Protein AF-A0A5B8BUX3-F1 (afdb_monomer_lite)

Secondary structure (DSSP, 8-state):
----HHHHHHHHHHS-TTTHHHHHHHHHHHS-HHHHHT--HHHHHHHHHHHTSSSPPHHHHHHHHHHHHHSTTPPPSSHHHHHHHHHHHH-SS-HHHHTT--HHHHHHHHHHHHHHS-HHHHTTTTSS--TTTT--HHHHHHHHHHTHHHHHHHHHHHHHHHHHHHS----TTTEETTTTEE---S-HHHHTT-HHHHHHHHHHHHHHHHHTT--TT--HHHHHHHHHHHHTT-HHHHHHHHTTS-HHHHH-HHHHHHHSGGGT-HHHHHHHHHHT-

Foldseek 3Di:
DALEPVVLVVQLVPDDLVCSLVSLLCSQVPDDLVSLQPYDLLSLLSSLVSQLPDDHDPSSLVSLVSSCPRYLLNADPLLLQVLLVLLLVLDDDDNQLSVLQGSVLLVLLQVLQVVVDDPCLCCCVVVQHDHRQSCALVLLQVLCVSVVPSLLVQLSSNLSSCCSPPSDDPCVVQDDSVRSGGDDDSHCNVQRVPVSSVSNSSSNSLVVLLVVQDDPLADSLLSSLSSQLVSNVCVVLLCVLCVPDDPNLNRGPVSSQVSSVVVVRVSSSVSSVSSSD

Structure (mmCIF, N/CA/C/O backbone):
data_AF-A0A5B8BUX3-F1
#
_entry.id   AF-A0A5B8BUX3-F1
#
loop_
_atom_site.group_PDB
_atom_site.id
_atom_site.type_symbol
_atom_site.label_atom_id
_atom_site.label_alt_id
_atom_site.label_comp_id
_atom_site.label_asym_id
_atom_site.label_entity_id
_atom_site.label_seq_id
_atom_site.pdbx_PDB_ins_code
_atom_site.Cartn_x
_atom_site.Cartn_y
_atom_site.Cartn_z
_atom_site.occupancy
_atom_site.B_iso_or_equiv
_atom_site.auth_seq_id
_atom_site.auth_comp_id
_atom_site.auth_asym_id
_atom_site.auth_atom_id
_atom_site.pdbx_PDB_model_num
ATOM 1 N N . MET A 1 1 ? -21.400 13.974 20.140 1.00 66.06 1 MET A N 1
ATOM 2 C CA . MET A 1 1 ? -20.141 14.446 20.762 1.00 66.06 1 MET A CA 1
ATOM 3 C C . MET A 1 1 ? -19.043 13.613 20.135 1.00 66.06 1 MET A C 1
ATOM 5 O O . MET A 1 1 ? -19.224 12.406 20.105 1.00 66.06 1 MET A O 1
ATOM 9 N N . ALA A 1 2 ? -17.975 14.226 19.618 1.00 83.44 2 ALA A N 1
ATOM 10 C CA . ALA A 1 2 ? -16.920 13.481 18.930 1.00 83.44 2 ALA A CA 1
ATOM 11 C C . ALA A 1 2 ? -16.310 12.410 19.847 1.00 83.44 2 ALA A C 1
ATOM 13 O O . ALA A 1 2 ? -15.938 12.706 20.988 1.00 83.44 2 ALA A O 1
ATOM 14 N N . LEU A 1 3 ? -16.203 11.178 19.348 1.00 92.69 3 LEU A N 1
ATOM 15 C CA . LEU A 1 3 ? -15.634 10.050 20.081 1.00 92.69 3 LEU A CA 1
ATOM 16 C C . LEU A 1 3 ? -14.096 10.123 20.057 1.00 92.69 3 LEU A C 1
ATOM 18 O O . LEU A 1 3 ? -13.424 9.412 19.316 1.00 92.69 3 LEU A O 1
ATOM 22 N N . THR A 1 4 ? -13.530 11.042 20.842 1.00 94.50 4 THR A N 1
ATOM 23 C CA . THR A 1 4 ? -12.078 11.285 20.888 1.00 94.50 4 THR A CA 1
ATOM 24 C C . THR A 1 4 ? -11.347 10.304 21.804 1.00 94.50 4 THR A C 1
ATOM 26 O O . THR A 1 4 ? -11.914 9.767 22.759 1.00 94.50 4 THR A O 1
ATOM 29 N N . VAL A 1 5 ? -10.038 10.131 21.586 1.00 93.50 5 VAL A N 1
ATOM 30 C CA . VAL A 1 5 ? -9.174 9.314 22.460 1.00 93.50 5 VAL A CA 1
ATOM 31 C C . VAL A 1 5 ? -9.220 9.792 23.914 1.00 93.50 5 VAL A C 1
ATOM 33 O O . VAL A 1 5 ? -9.252 8.971 24.831 1.00 93.50 5 VAL A O 1
ATOM 36 N N . ALA A 1 6 ? -9.245 11.107 24.143 1.00 94.44 6 ALA A N 1
ATOM 37 C CA . ALA A 1 6 ? -9.311 11.685 25.484 1.00 94.44 6 ALA A CA 1
ATOM 38 C C . ALA A 1 6 ? -10.613 11.313 26.208 1.00 94.44 6 ALA A C 1
ATOM 40 O O . ALA A 1 6 ? -10.574 10.914 27.372 1.00 94.44 6 ALA A O 1
ATOM 41 N N . LEU A 1 7 ? -11.749 11.381 25.505 1.00 95.19 7 LEU A N 1
ATOM 42 C CA . LEU A 1 7 ? -13.040 10.968 26.048 1.00 95.19 7 LEU A CA 1
ATOM 43 C C . LEU A 1 7 ? -13.040 9.475 26.396 1.00 95.19 7 LEU A C 1
ATOM 45 O O . LEU A 1 7 ? -13.404 9.115 27.512 1.00 95.19 7 LEU A O 1
ATOM 49 N N . ILE A 1 8 ? -12.593 8.619 25.471 1.00 95.94 8 ILE A N 1
ATOM 50 C CA . ILE A 1 8 ? -12.530 7.165 25.688 1.00 95.94 8 ILE A CA 1
ATOM 51 C C . ILE A 1 8 ? -11.664 6.846 26.910 1.00 95.94 8 ILE A C 1
ATOM 53 O O . ILE A 1 8 ? -12.077 6.078 27.773 1.00 95.94 8 ILE A O 1
ATOM 57 N N . LYS A 1 9 ? -10.479 7.465 27.018 1.00 94.25 9 LYS A N 1
ATOM 58 C CA . LYS A 1 9 ? -9.586 7.304 28.176 1.00 94.25 9 LYS A CA 1
ATOM 59 C C . LYS A 1 9 ? -10.286 7.672 29.480 1.00 94.25 9 LYS A C 1
ATOM 61 O O . LYS A 1 9 ? -10.247 6.884 30.417 1.00 94.25 9 LYS A O 1
ATOM 66 N N . ALA A 1 10 ? -10.915 8.846 29.533 1.00 95.00 10 ALA A N 1
ATOM 67 C CA . ALA A 1 10 ? -11.580 9.329 30.738 1.00 95.00 10 ALA A CA 1
ATOM 68 C C . ALA A 1 10 ? -12.725 8.401 31.168 1.00 95.00 10 ALA A C 1
ATOM 70 O O . ALA A 1 10 ? -12.818 8.039 32.337 1.00 95.00 10 ALA A O 1
ATOM 71 N N . ARG A 1 11 ? -13.553 7.971 30.212 1.00 95.38 11 ARG A N 1
ATOM 72 C CA . ARG A 1 11 ? -14.712 7.106 30.461 1.00 95.38 11 ARG A CA 1
ATOM 73 C C . ARG A 1 11 ? -14.292 5.710 30.924 1.00 95.38 11 ARG A C 1
ATOM 75 O O . ARG A 1 11 ? -14.731 5.270 31.982 1.00 95.38 11 ARG A O 1
ATOM 82 N N . LEU A 1 12 ? -13.364 5.063 30.217 1.00 93.38 12 LEU A N 1
ATOM 83 C CA . LEU A 1 12 ? -12.872 3.735 30.602 1.00 93.38 12 LEU A CA 1
ATOM 84 C C . LEU A 1 12 ? -12.098 3.746 31.928 1.00 93.38 12 LEU A C 1
ATOM 86 O O . LEU A 1 12 ? -12.148 2.762 32.653 1.00 93.38 12 LEU A O 1
ATOM 90 N N . ALA A 1 13 ? -11.402 4.837 32.264 1.00 92.06 13 ALA A N 1
ATOM 91 C CA . ALA A 1 13 ? -10.715 4.967 33.552 1.00 92.06 13 ALA A CA 1
ATOM 92 C C . ALA A 1 13 ? -11.676 5.190 34.732 1.00 92.06 13 ALA A C 1
ATOM 94 O O . ALA A 1 13 ? -11.310 4.909 35.871 1.00 92.06 13 ALA A O 1
ATOM 95 N N . SER A 1 14 ? -12.877 5.718 34.472 1.00 92.12 14 SER A N 1
ATOM 96 C CA . SER A 1 14 ? -13.911 5.911 35.495 1.00 92.12 14 SER A CA 1
ATOM 97 C C . SER A 1 14 ? -14.759 4.665 35.765 1.00 92.12 14 SER A C 1
ATOM 99 O O . SER A 1 14 ? -15.406 4.599 36.806 1.00 92.12 14 SER A O 1
ATOM 101 N N . ALA A 1 15 ? -14.750 3.691 34.851 1.00 90.62 15 ALA A N 1
ATOM 102 C CA . ALA A 1 15 ? -15.440 2.417 35.015 1.00 90.62 15 ALA A CA 1
ATOM 103 C C . ALA A 1 15 ? -14.617 1.459 35.889 1.00 90.62 15 ALA A C 1
ATOM 105 O O . ALA A 1 15 ? -13.383 1.447 35.831 1.00 90.62 15 ALA A O 1
ATOM 106 N N . SER A 1 16 ? -15.287 0.621 36.683 1.00 88.44 16 SER A N 1
ATOM 107 C CA . SER A 1 16 ? -14.597 -0.485 37.345 1.00 88.44 16 SER A CA 1
ATOM 108 C C . SER A 1 16 ? -14.131 -1.525 36.317 1.00 88.44 16 SER A C 1
ATOM 110 O O . SER A 1 16 ? -14.604 -1.566 35.181 1.00 88.44 16 SER A O 1
ATOM 112 N N . PHE A 1 17 ? -13.211 -2.412 36.712 1.00 79.81 17 PHE A N 1
ATOM 113 C CA . PHE A 1 17 ? -12.739 -3.489 35.830 1.00 79.81 17 PHE A CA 1
ATOM 114 C C . PHE A 1 17 ? -13.889 -4.351 35.276 1.00 79.81 17 PHE A C 1
ATOM 116 O O . PHE A 1 17 ? -13.815 -4.797 34.137 1.00 79.81 17 PHE A O 1
ATOM 123 N N . MET A 1 18 ? -14.946 -4.547 36.071 1.00 82.88 18 MET A N 1
ATOM 124 C CA . MET A 1 18 ? -16.116 -5.358 35.717 1.00 82.88 18 MET A CA 1
ATOM 125 C C . MET A 1 18 ? -17.138 -4.623 34.836 1.00 82.88 18 MET A C 1
ATOM 127 O O . MET A 1 18 ? -18.055 -5.269 34.357 1.00 82.88 18 MET A O 1
ATOM 131 N N . GLU A 1 19 ? -17.008 -3.305 34.658 1.00 89.62 19 GLU A N 1
ATOM 132 C CA . GLU A 1 19 ? -17.946 -2.461 33.890 1.00 89.62 19 GLU A CA 1
ATOM 133 C C . GLU A 1 19 ? -17.280 -1.846 32.647 1.00 89.62 19 GLU A C 1
ATOM 135 O O . GLU A 1 19 ? -17.866 -1.028 31.936 1.00 89.62 19 GLU A O 1
ATOM 140 N N . SER A 1 20 ? -16.008 -2.176 32.404 1.00 90.00 20 SER A N 1
ATOM 141 C CA . SER A 1 20 ? -15.226 -1.575 31.324 1.00 90.00 20 SER A CA 1
ATOM 142 C C . SER A 1 20 ? -15.780 -1.941 29.943 1.00 90.00 20 SER A C 1
ATOM 144 O O . SER A 1 20 ? -15.770 -1.112 29.031 1.00 90.00 20 SER A O 1
ATOM 146 N N . ASP A 1 21 ? -16.287 -3.162 29.796 1.00 91.69 21 ASP A N 1
ATOM 147 C CA . ASP A 1 21 ? -16.969 -3.663 28.605 1.00 91.69 21 ASP A CA 1
ATOM 148 C C . ASP A 1 21 ? -18.321 -2.969 28.386 1.00 91.69 21 ASP A C 1
ATOM 150 O O . ASP A 1 21 ? -18.577 -2.500 27.277 1.00 91.69 21 ASP A O 1
ATOM 154 N N . ASP A 1 22 ? -19.139 -2.811 29.429 1.00 93.38 22 ASP A N 1
ATOM 155 C CA . ASP A 1 22 ? -20.410 -2.078 29.377 1.00 93.38 22 ASP A CA 1
ATOM 156 C C . ASP A 1 22 ? -20.204 -0.617 28.951 1.00 93.38 22 ASP A C 1
ATOM 158 O O . ASP A 1 22 ? -20.915 -0.098 28.081 1.00 93.38 22 ASP A O 1
ATOM 162 N N . GLU A 1 23 ? -19.188 0.044 29.507 1.00 95.44 23 GLU A N 1
ATOM 163 C CA . GLU A 1 23 ? -18.835 1.415 29.151 1.00 95.44 23 GLU A CA 1
ATOM 164 C C . GLU A 1 23 ? -18.332 1.509 27.701 1.00 95.44 23 GLU A C 1
ATOM 166 O O . GLU A 1 23 ? -18.777 2.369 26.934 1.00 95.44 23 GLU A O 1
ATOM 171 N N . ALA A 1 24 ? -17.460 0.591 27.275 1.00 95.12 24 ALA A N 1
ATOM 172 C CA . ALA A 1 24 ? -16.996 0.532 25.892 1.00 95.12 24 ALA A CA 1
ATOM 173 C C . ALA A 1 24 ? -18.144 0.267 24.908 1.00 95.12 24 ALA A C 1
ATOM 175 O O . ALA A 1 24 ? -18.215 0.905 23.855 1.00 95.12 24 ALA A O 1
ATOM 176 N N . ARG A 1 25 ? -19.068 -0.632 25.257 1.00 95.44 25 ARG A N 1
ATOM 177 C CA . ARG A 1 25 ? -20.257 -0.943 24.463 1.00 95.44 25 ARG A CA 1
ATOM 178 C C . ARG A 1 25 ? -21.123 0.298 24.312 1.00 95.44 25 ARG A C 1
ATOM 180 O O . ARG A 1 25 ? -21.431 0.667 23.183 1.00 95.44 25 ARG A O 1
ATOM 187 N N . SER A 1 26 ? -21.424 0.979 25.417 1.00 95.75 26 SER A N 1
ATOM 188 C CA . SER A 1 26 ? -22.198 2.225 25.437 1.00 95.75 26 SER A CA 1
ATOM 189 C C . SER A 1 26 ? -21.587 3.295 24.530 1.00 95.75 26 SER A C 1
ATOM 191 O O . SER A 1 26 ? -22.288 3.874 23.694 1.00 95.75 26 SER A O 1
ATOM 193 N N . LEU A 1 27 ? -20.268 3.509 24.617 1.00 96.81 27 LEU A N 1
ATOM 194 C CA . LEU A 1 27 ? -19.543 4.451 23.759 1.00 96.81 27 LEU A CA 1
ATOM 195 C C . LEU A 1 27 ? -19.664 4.099 22.274 1.00 96.81 27 LEU A C 1
ATOM 197 O O . LEU A 1 27 ? -19.887 4.988 21.457 1.00 96.81 27 LEU A O 1
ATOM 201 N N . VAL A 1 28 ? -19.540 2.820 21.915 1.00 96.12 28 VAL A N 1
ATOM 202 C CA . VAL A 1 28 ? -19.618 2.378 20.516 1.00 96.12 28 VAL A CA 1
ATOM 203 C C . VAL A 1 28 ? -21.045 2.448 19.977 1.00 96.12 28 VAL A C 1
ATOM 205 O O . VAL A 1 28 ? -21.251 2.952 18.877 1.00 96.12 28 VAL A O 1
ATOM 208 N N . THR A 1 29 ? -22.037 1.964 20.726 1.00 94.81 29 THR A N 1
ATOM 209 C CA . THR A 1 29 ? -23.429 1.894 20.255 1.00 94.81 29 THR A CA 1
ATOM 210 C C . THR A 1 29 ? -24.122 3.254 20.224 1.00 94.81 29 THR A C 1
ATOM 212 O O . THR A 1 29 ? -25.080 3.427 19.477 1.00 94.81 29 THR A O 1
ATOM 215 N N . SER A 1 30 ? -23.662 4.218 21.030 1.00 94.50 30 SER A N 1
ATOM 216 C CA . SER A 1 30 ? -24.194 5.590 21.031 1.00 94.50 30 SER A CA 1
ATOM 217 C C . SER A 1 30 ? -23.473 6.532 20.062 1.00 94.50 30 SER A C 1
ATOM 219 O O . SER A 1 30 ? -23.975 7.625 19.787 1.00 94.50 30 SER A O 1
ATOM 221 N N . ALA A 1 31 ? -22.313 6.131 19.533 1.00 95.75 31 ALA A N 1
ATOM 222 C CA . ALA A 1 31 ? -21.563 6.921 18.568 1.00 95.75 31 ALA A CA 1
ATOM 223 C C . ALA A 1 31 ? -22.265 6.948 17.206 1.00 95.75 31 ALA A C 1
ATOM 225 O O . ALA A 1 31 ? -22.784 5.940 16.722 1.00 95.75 31 ALA A O 1
ATOM 226 N N . SER A 1 32 ? -22.241 8.107 16.548 1.00 95.31 32 SER A N 1
ATOM 227 C CA . SER A 1 32 ? -22.686 8.183 15.159 1.00 95.31 32 SER A CA 1
ATOM 228 C C . SER A 1 32 ? -21.686 7.481 14.234 1.00 95.31 32 SER A C 1
ATOM 230 O O . SER A 1 32 ? -20.503 7.343 14.552 1.00 95.31 32 SER A O 1
ATOM 232 N N . THR A 1 33 ? -22.125 7.103 13.031 1.00 93.44 33 THR A N 1
ATOM 233 C CA . THR A 1 33 ? -21.217 6.574 12.001 1.00 93.44 33 THR A CA 1
ATOM 234 C C . THR A 1 33 ? -20.073 7.541 11.684 1.00 93.44 33 THR A C 1
ATOM 236 O O . THR A 1 33 ? -18.959 7.097 11.436 1.00 93.44 33 THR A O 1
ATOM 239 N N . ALA A 1 34 ? -20.319 8.855 11.729 1.00 93.81 34 ALA A N 1
ATOM 240 C CA . ALA A 1 34 ? -19.284 9.864 11.511 1.00 93.81 34 ALA A CA 1
ATOM 241 C C . ALA A 1 34 ? -18.250 9.888 12.650 1.00 93.81 34 ALA A C 1
ATOM 243 O O . ALA A 1 34 ? -17.056 10.012 12.384 1.00 93.81 34 ALA A O 1
ATOM 244 N N . ASP A 1 35 ? -18.690 9.716 13.901 1.00 94.62 35 ASP A N 1
ATOM 245 C CA . ASP A 1 35 ? -17.788 9.639 15.056 1.00 94.62 35 ASP A CA 1
ATOM 246 C C . ASP A 1 35 ? -16.905 8.384 14.984 1.00 94.62 35 ASP A C 1
ATOM 248 O O . ASP A 1 35 ? -15.700 8.464 15.210 1.00 94.62 35 ASP A O 1
ATOM 252 N N . LEU A 1 36 ? -17.483 7.235 14.612 1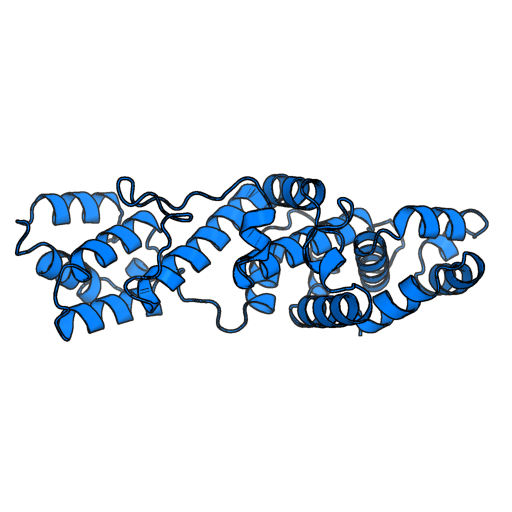.00 94.38 36 LEU A N 1
ATOM 253 C CA . LEU A 1 36 ? -16.733 5.988 14.418 1.00 94.38 36 LEU A CA 1
ATOM 254 C C . LEU A 1 36 ? -15.762 6.078 13.230 1.00 94.38 36 LEU A C 1
ATOM 256 O O . LEU A 1 36 ? -14.631 5.604 13.329 1.00 94.38 36 LEU A O 1
ATOM 260 N N . ALA A 1 37 ? -16.157 6.735 12.136 1.00 93.06 37 ALA A N 1
ATOM 261 C CA . ALA A 1 37 ? -15.302 6.942 10.966 1.00 93.06 37 ALA A CA 1
ATOM 262 C C . ALA A 1 37 ? -14.124 7.892 11.243 1.00 93.06 37 ALA A C 1
ATOM 264 O O . ALA A 1 37 ? -13.094 7.799 10.576 1.00 93.06 37 ALA A O 1
ATOM 265 N N . GLY A 1 38 ? -14.261 8.787 12.225 1.00 92.00 38 GLY A N 1
ATOM 266 C CA . GLY A 1 38 ? -13.199 9.680 12.691 1.00 92.00 38 GLY A CA 1
ATOM 267 C C . GLY A 1 38 ? -12.326 9.101 13.808 1.00 92.00 38 GLY A C 1
ATOM 268 O O . GLY A 1 38 ? -11.461 9.809 14.321 1.00 92.00 38 GLY A O 1
ATOM 269 N N . LEU A 1 39 ? -12.554 7.849 14.218 1.00 93.69 39 LEU A N 1
ATOM 270 C CA . LEU A 1 39 ? -11.878 7.262 15.368 1.00 93.69 39 LEU A CA 1
ATOM 271 C C . LEU A 1 39 ? -10.395 6.986 15.083 1.00 93.69 39 LEU A C 1
ATOM 273 O O . LEU A 1 39 ? -10.039 6.318 14.112 1.00 93.69 39 LEU A O 1
ATOM 277 N N . GLU A 1 40 ? -9.527 7.445 15.981 1.00 92.38 40 GLU A N 1
ATOM 278 C CA . GLU A 1 40 ? -8.089 7.171 15.933 1.00 92.38 40 GLU A CA 1
ATOM 279 C C . GLU A 1 40 ? -7.761 5.724 16.342 1.00 92.38 40 GLU A C 1
ATOM 281 O O . GLU A 1 40 ? -8.492 5.091 17.114 1.00 92.38 40 GLU A O 1
ATOM 286 N N . ALA A 1 41 ? -6.612 5.211 15.885 1.00 89.31 41 ALA A N 1
ATOM 287 C CA . ALA A 1 41 ? -6.188 3.829 16.124 1.00 89.31 41 ALA A CA 1
ATOM 288 C C . ALA A 1 41 ? -6.118 3.488 17.620 1.00 89.31 41 ALA A C 1
ATOM 290 O O . ALA A 1 41 ? -6.599 2.435 18.042 1.00 89.31 41 ALA A O 1
ATOM 291 N N . GLU A 1 42 ? -5.581 4.400 18.439 1.00 90.38 42 GLU A N 1
ATOM 292 C CA . GLU A 1 42 ? -5.534 4.231 19.894 1.00 90.38 42 GLU A CA 1
ATOM 293 C C . GLU A 1 42 ? -6.943 4.073 20.490 1.00 90.38 42 GLU A C 1
ATOM 295 O O . GLU A 1 42 ? -7.173 3.192 21.322 1.00 90.38 42 GLU A O 1
ATOM 300 N N . GLY A 1 43 ? -7.897 4.900 20.052 1.00 92.62 43 GLY A N 1
ATOM 301 C CA . GLY A 1 43 ? -9.282 4.851 20.517 1.00 92.62 43 GLY A CA 1
ATOM 302 C C . GLY A 1 43 ? -9.947 3.519 20.176 1.00 92.62 43 GLY A C 1
ATOM 303 O O . GLY A 1 43 ? -10.498 2.861 21.060 1.00 92.62 43 GLY A O 1
ATOM 304 N N . ALA A 1 44 ? -9.812 3.073 18.924 1.00 92.31 44 ALA A N 1
ATOM 305 C CA . ALA A 1 44 ? -10.341 1.788 18.470 1.00 92.31 44 ALA A CA 1
ATOM 306 C C . ALA A 1 44 ? -9.761 0.604 19.264 1.00 92.31 44 ALA A C 1
ATOM 308 O O . ALA A 1 44 ? -10.497 -0.301 19.658 1.00 92.31 44 ALA A O 1
ATOM 309 N N . LEU A 1 45 ? -8.454 0.619 19.547 1.00 89.31 45 LEU A N 1
ATOM 310 C CA . LEU A 1 45 ? -7.790 -0.441 20.311 1.00 89.31 45 LEU A CA 1
ATOM 311 C C . LEU A 1 45 ? -8.217 -0.469 21.777 1.00 89.31 45 LEU A C 1
ATOM 313 O O . LEU A 1 45 ? -8.368 -1.554 22.334 1.00 89.31 45 LEU A O 1
ATOM 317 N N . ARG A 1 46 ? -8.405 0.697 22.405 1.00 90.50 46 ARG A N 1
ATOM 318 C CA . ARG A 1 46 ? -8.882 0.790 23.793 1.00 90.50 46 ARG A CA 1
ATOM 319 C C . ARG A 1 46 ? -10.286 0.219 23.934 1.00 90.50 46 ARG A C 1
ATOM 321 O O . ARG A 1 46 ? -10.498 -0.636 24.787 1.00 90.50 46 ARG A O 1
ATOM 328 N N . LEU A 1 47 ? -11.201 0.634 23.055 1.00 93.19 47 LEU A N 1
ATOM 329 C CA . LEU A 1 47 ? -12.569 0.111 23.030 1.00 93.19 47 LEU A CA 1
ATOM 330 C C . LEU A 1 47 ? -12.573 -1.397 22.767 1.00 93.19 47 LEU A C 1
ATOM 332 O O . LEU A 1 47 ? -13.218 -2.145 23.491 1.00 93.19 47 LEU A O 1
ATOM 336 N N . TYR A 1 48 ? -11.787 -1.867 21.793 1.00 90.56 48 TYR A N 1
ATOM 337 C CA . TYR A 1 48 ? -11.659 -3.298 21.532 1.00 90.56 48 TYR A CA 1
ATOM 338 C C . TYR A 1 48 ? -11.138 -4.079 22.741 1.00 90.56 48 TYR A C 1
ATOM 340 O O . TYR A 1 48 ? -11.676 -5.134 23.048 1.00 90.56 48 TYR A O 1
ATOM 348 N N . ASN A 1 49 ? -10.086 -3.606 23.414 1.00 86.62 49 ASN A N 1
ATOM 349 C CA . ASN A 1 49 ? -9.499 -4.327 24.544 1.00 86.62 49 ASN A CA 1
ATOM 350 C C . ASN A 1 49 ? -10.463 -4.415 25.734 1.00 86.62 49 ASN A C 1
ATOM 352 O O . ASN A 1 49 ? -10.493 -5.458 26.381 1.00 86.62 49 ASN A O 1
ATOM 356 N N . ALA A 1 50 ? -11.262 -3.372 25.978 1.00 89.94 50 ALA A N 1
ATOM 357 C CA . ALA A 1 50 ? -12.328 -3.401 26.976 1.00 89.94 50 ALA A CA 1
ATOM 358 C C . ALA A 1 50 ? -13.420 -4.428 26.613 1.00 89.94 50 ALA A C 1
ATOM 360 O O . ALA A 1 50 ? -13.772 -5.262 27.437 1.00 89.94 50 ALA A O 1
ATOM 361 N N . LEU A 1 51 ? -13.863 -4.458 25.350 1.00 89.88 51 LEU A N 1
ATOM 362 C CA . LEU A 1 51 ? -14.881 -5.401 24.848 1.00 89.88 51 LEU A CA 1
ATOM 363 C C . LEU A 1 51 ? -14.384 -6.853 24.702 1.00 89.88 51 LEU A C 1
ATOM 365 O O . LEU A 1 51 ? -15.170 -7.791 24.604 1.00 89.88 51 LEU A O 1
ATOM 369 N N . ALA A 1 52 ? -13.072 -7.057 24.586 1.00 83.38 52 ALA A N 1
ATOM 370 C CA . ALA A 1 52 ? -12.469 -8.358 24.307 1.00 83.38 52 ALA A CA 1
ATOM 371 C C . ALA A 1 52 ? -12.033 -9.125 25.569 1.00 83.38 52 ALA A C 1
ATOM 373 O O . ALA A 1 52 ? -11.398 -10.175 25.425 1.00 83.38 52 ALA A O 1
ATOM 374 N N . GLY A 1 53 ? -12.332 -8.620 26.771 1.00 71.56 53 GLY A N 1
ATOM 375 C CA . GLY A 1 53 ? -11.977 -9.254 28.041 1.00 71.56 53 GLY A CA 1
ATOM 376 C C . GLY A 1 53 ? -12.785 -10.527 28.318 1.00 71.56 53 GLY A C 1
ATOM 377 O O . GLY A 1 53 ? -14.003 -10.490 28.404 1.00 71.56 53 GLY A O 1
ATOM 378 N N . GLY A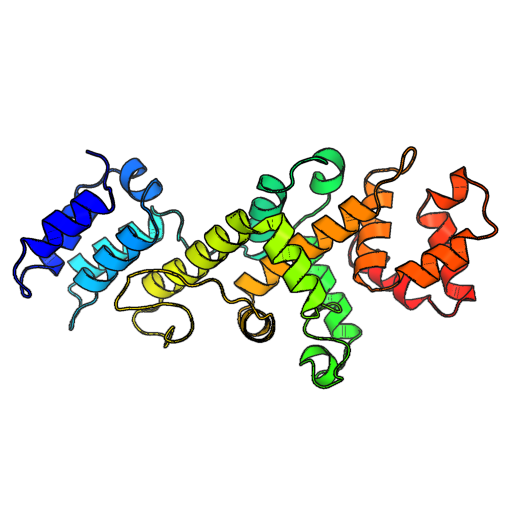 1 54 ? -12.115 -11.671 28.493 1.00 69.00 54 GLY A N 1
ATOM 379 C CA . GLY A 1 54 ? -12.764 -12.912 28.936 1.00 69.00 54 GLY A CA 1
ATOM 380 C C . GLY A 1 54 ? -13.739 -13.527 27.919 1.00 69.00 54 GLY A C 1
ATOM 381 O O . GLY A 1 54 ? -13.353 -13.840 26.790 1.00 69.00 54 GLY A O 1
ATOM 382 N N . TYR A 1 55 ? -14.981 -13.774 28.348 1.00 70.94 55 TYR A N 1
ATOM 383 C CA . TYR A 1 55 ? -16.053 -14.339 27.523 1.00 70.94 55 TYR A CA 1
ATOM 384 C C . TYR A 1 55 ? -16.863 -13.210 26.879 1.00 70.94 55 TYR A C 1
ATOM 386 O O . TYR A 1 55 ? -17.425 -12.385 27.586 1.00 70.94 55 TYR A O 1
ATOM 394 N N . ARG A 1 56 ? -16.946 -13.185 25.544 1.00 81.44 56 ARG A N 1
ATOM 395 C CA . ARG A 1 56 ? -17.645 -12.115 24.814 1.00 81.44 56 ARG A CA 1
ATOM 396 C C . ARG A 1 56 ? -19.143 -12.371 24.779 1.00 81.44 56 ARG A C 1
ATOM 398 O O . ARG A 1 56 ? -19.564 -13.368 24.182 1.00 81.44 56 ARG A O 1
ATOM 405 N N . SER A 1 57 ? -19.923 -11.448 25.334 1.00 88.12 57 SER A N 1
ATOM 406 C CA . SER A 1 57 ? -21.376 -11.441 25.154 1.00 88.12 57 SER A CA 1
ATOM 407 C C . SER A 1 57 ? -21.751 -11.196 23.683 1.00 88.12 57 SER A C 1
ATOM 409 O O . SER A 1 57 ? -20.911 -10.813 22.856 1.00 88.12 57 SER A O 1
ATOM 411 N N . ALA A 1 58 ? -23.013 -11.439 23.324 1.00 90.75 58 ALA A N 1
ATOM 412 C CA . ALA A 1 58 ? -23.502 -11.143 21.976 1.00 90.75 58 ALA A CA 1
ATOM 413 C C . ALA A 1 58 ? -23.449 -9.630 21.696 1.00 90.75 58 ALA A C 1
ATOM 415 O O . ALA A 1 58 ? -23.163 -9.195 20.580 1.00 90.75 58 ALA A O 1
ATOM 416 N N . GLU A 1 59 ? -23.663 -8.836 22.736 1.00 91.94 59 GLU A N 1
ATOM 417 C CA . GLU A 1 59 ? -23.631 -7.387 22.735 1.00 91.94 59 GLU A CA 1
ATOM 418 C C . GLU A 1 59 ? -22.213 -6.850 22.498 1.00 91.94 59 GLU A C 1
ATOM 420 O O . GLU A 1 59 ? -22.025 -5.943 21.682 1.00 91.94 59 GLU A O 1
ATOM 425 N N . ASP A 1 60 ? -21.193 -7.451 23.118 1.00 91.00 60 ASP A N 1
ATOM 426 C CA . ASP A 1 60 ? -19.797 -7.062 22.877 1.00 91.00 60 ASP A CA 1
ATOM 427 C C . ASP A 1 60 ? -19.366 -7.430 21.456 1.00 91.00 60 ASP A C 1
ATOM 429 O O . ASP A 1 60 ? -18.691 -6.654 20.776 1.00 91.00 60 ASP A O 1
ATOM 433 N N . GLN A 1 61 ? -19.800 -8.591 20.954 1.00 90.12 61 GLN A N 1
ATOM 434 C CA . GLN A 1 61 ? -19.561 -8.978 19.561 1.00 90.12 61 GLN A CA 1
ATOM 435 C C . GLN A 1 61 ? -20.229 -8.010 18.580 1.00 90.12 61 GLN A C 1
ATOM 437 O O . GLN A 1 61 ? -19.635 -7.666 17.551 1.00 90.12 61 GLN A O 1
ATOM 442 N N . HIS A 1 62 ? -21.433 -7.534 18.900 1.00 92.62 62 HIS A N 1
ATOM 443 C CA . HIS A 1 62 ? -22.115 -6.518 18.112 1.00 92.62 62 HIS A CA 1
ATOM 444 C C . HIS A 1 62 ? -21.332 -5.197 18.101 1.00 92.62 62 HIS A C 1
ATOM 446 O O . HIS A 1 62 ? -21.046 -4.674 17.023 1.00 92.62 62 HIS A O 1
ATOM 452 N N . ALA A 1 63 ? -20.885 -4.703 19.259 1.00 94.31 63 ALA A N 1
ATOM 453 C CA . ALA A 1 63 ? -20.068 -3.490 19.345 1.00 94.31 63 ALA A CA 1
ATOM 454 C C . ALA A 1 63 ? -18.736 -3.622 18.578 1.00 94.31 63 ALA A C 1
ATOM 456 O O . ALA A 1 63 ? -18.360 -2.732 17.814 1.00 94.31 63 ALA A O 1
ATOM 457 N N . ILE A 1 64 ? -18.046 -4.763 18.683 1.00 91.62 64 ILE A N 1
ATOM 458 C CA . ILE A 1 64 ? -16.833 -5.030 17.890 1.00 91.62 64 ILE A CA 1
ATOM 459 C C . ILE A 1 64 ? -17.146 -5.030 16.386 1.00 91.62 64 ILE A C 1
ATOM 461 O O . ILE A 1 64 ? -16.348 -4.532 15.592 1.00 91.62 64 ILE A O 1
ATOM 465 N N . THR A 1 65 ? -18.308 -5.546 15.981 1.00 91.50 65 THR A N 1
ATOM 466 C CA . THR A 1 65 ? -18.749 -5.526 14.577 1.00 91.50 65 THR A CA 1
ATOM 467 C C . THR A 1 65 ? -18.991 -4.098 14.088 1.00 91.50 65 THR A C 1
ATOM 469 O O . THR A 1 65 ? -18.572 -3.763 12.979 1.00 91.50 65 THR A O 1
ATOM 472 N N . LEU A 1 66 ? -19.594 -3.232 14.909 1.00 93.88 66 LEU A N 1
ATOM 473 C CA . LEU A 1 66 ? -19.755 -1.807 14.596 1.00 93.88 66 LEU A CA 1
ATOM 474 C C . LEU A 1 66 ? -18.396 -1.116 14.427 1.00 93.88 66 LEU A C 1
ATOM 476 O O . LEU A 1 66 ? -18.187 -0.437 13.422 1.00 93.88 66 LEU A O 1
ATOM 480 N N . LEU A 1 67 ? -17.448 -1.351 15.345 1.00 93.06 67 LEU A N 1
ATOM 481 C CA . LEU A 1 67 ? -16.075 -0.847 15.221 1.00 93.06 67 LEU A CA 1
ATOM 482 C C . LEU A 1 67 ? -15.419 -1.328 13.922 1.00 93.06 67 LEU A C 1
ATOM 484 O O . LEU A 1 67 ? -14.849 -0.532 13.184 1.00 93.06 67 LEU A O 1
ATOM 488 N N . LEU A 1 68 ? -15.519 -2.620 13.607 1.00 90.19 68 LEU A N 1
ATOM 489 C CA . LEU A 1 68 ? -14.935 -3.191 12.393 1.00 90.19 68 LEU A CA 1
ATOM 490 C C . LEU A 1 68 ? -15.564 -2.635 11.110 1.00 90.19 68 LEU A C 1
ATOM 492 O O . LEU A 1 68 ? -14.900 -2.630 10.084 1.00 90.19 68 LEU A O 1
ATOM 496 N N . THR A 1 69 ? -16.830 -2.223 11.155 1.00 90.75 69 THR A N 1
ATOM 497 C CA . THR A 1 69 ? -17.589 -1.799 9.970 1.00 90.75 69 THR A CA 1
ATOM 498 C C . THR A 1 69 ? -17.438 -0.307 9.695 1.00 90.75 69 THR A C 1
ATOM 500 O O . THR A 1 69 ? -17.312 0.091 8.538 1.00 90.75 69 THR A O 1
ATOM 503 N N . PHE A 1 70 ? -17.469 0.518 10.745 1.00 93.06 70 PHE A N 1
ATOM 504 C CA . PHE A 1 70 ? -17.605 1.970 10.616 1.00 93.06 70 PHE A CA 1
ATOM 505 C C . PHE A 1 70 ? -16.330 2.760 10.912 1.00 93.06 70 PHE A C 1
ATOM 507 O O . PHE A 1 70 ? -16.327 3.969 10.711 1.00 93.06 70 PHE A O 1
ATOM 514 N N . THR A 1 71 ? -15.249 2.114 11.353 1.00 91.81 71 THR A N 1
ATOM 515 C CA . THR A 1 71 ? -13.942 2.772 11.525 1.00 91.81 71 THR A CA 1
ATOM 516 C C . THR A 1 71 ? -13.113 2.712 10.234 1.00 91.81 71 THR A C 1
ATOM 518 O O . THR A 1 71 ? -13.356 1.857 9.379 1.00 91.81 71 THR A O 1
ATOM 521 N N . PRO A 1 72 ? -12.075 3.556 10.069 1.00 88.44 72 PRO A N 1
ATOM 522 C CA . PRO A 1 72 ? -11.178 3.482 8.908 1.00 88.44 72 PRO A CA 1
ATOM 523 C C . PRO A 1 72 ? -10.304 2.213 8.887 1.00 88.44 72 PRO A C 1
ATOM 525 O O . PRO A 1 72 ? -9.559 1.984 7.931 1.00 88.44 72 PRO A O 1
ATOM 528 N N . PHE A 1 73 ? -10.386 1.382 9.930 1.00 88.81 73 PHE A N 1
ATOM 529 C CA . PHE A 1 73 ? -9.572 0.185 10.121 1.00 88.81 73 PHE A CA 1
ATOM 530 C C . PHE A 1 73 ? -10.213 -1.089 9.564 1.00 88.81 73 PHE A C 1
ATOM 532 O O . PHE A 1 73 ? -9.678 -2.176 9.779 1.00 88.81 73 PHE A O 1
ATOM 539 N N . SER A 1 74 ? -11.335 -0.991 8.848 1.00 81.50 74 SER A N 1
ATOM 540 C CA . SER A 1 74 ? -11.906 -2.120 8.111 1.00 81.50 74 SER A CA 1
ATOM 541 C C . SER A 1 74 ? -10.814 -2.798 7.265 1.00 81.50 74 SER A C 1
ATOM 543 O O . SER A 1 74 ? -10.113 -2.110 6.512 1.00 81.50 74 SER A O 1
ATOM 545 N N . PRO A 1 75 ? -10.622 -4.127 7.382 1.00 74.88 75 PRO A N 1
ATOM 546 C CA . PRO A 1 75 ? -9.646 -4.842 6.578 1.00 74.88 75 PRO A CA 1
ATOM 547 C C . PRO A 1 75 ? -9.890 -4.586 5.091 1.00 74.88 75 PRO A C 1
ATOM 549 O O . PRO A 1 75 ? -11.051 -4.582 4.673 1.00 74.88 75 PRO A O 1
ATOM 552 N N . PRO A 1 76 ? -8.827 -4.413 4.293 1.00 75.94 76 PRO A N 1
ATOM 553 C CA . PRO A 1 76 ? -8.988 -4.166 2.874 1.00 75.94 76 PRO A CA 1
ATOM 554 C C . PRO A 1 76 ? -9.724 -5.327 2.188 1.00 75.94 76 PRO A C 1
ATOM 556 O O . PRO A 1 76 ? -9.408 -6.500 2.406 1.00 75.94 76 PRO A O 1
ATOM 559 N N . VAL A 1 77 ? -10.710 -4.991 1.358 1.00 78.12 77 VAL A N 1
ATOM 560 C CA . VAL A 1 77 ? -11.493 -5.935 0.545 1.00 78.12 77 VAL A CA 1
ATOM 561 C C . VAL A 1 77 ? -10.724 -6.287 -0.727 1.00 78.12 77 VAL A C 1
ATOM 563 O O . VAL A 1 77 ? -10.775 -7.423 -1.194 1.00 78.12 77 VAL A O 1
ATOM 566 N N . SER A 1 78 ? -9.979 -5.326 -1.279 1.00 83.62 78 SER A N 1
ATOM 567 C CA . SER A 1 78 ? -9.074 -5.512 -2.422 1.00 83.62 78 SER A CA 1
ATOM 568 C C . SER A 1 78 ? -7.724 -4.861 -2.104 1.00 83.62 78 SER A C 1
ATOM 570 O O . SER A 1 78 ? -7.478 -3.724 -2.510 1.00 83.62 78 SER A O 1
ATOM 572 N N . PRO A 1 79 ? -6.847 -5.557 -1.348 1.00 83.12 79 PRO A N 1
ATOM 573 C CA . PRO A 1 79 ? -5.643 -4.954 -0.774 1.00 83.12 79 PRO A CA 1
ATOM 574 C C . PRO A 1 79 ? -4.716 -4.258 -1.783 1.00 83.12 79 PRO A C 1
ATOM 576 O O . PRO A 1 79 ? -4.305 -3.136 -1.485 1.00 83.12 79 PRO A O 1
ATOM 579 N N . PRO A 1 80 ? -4.464 -4.797 -2.996 1.00 89.62 80 PRO A N 1
ATOM 580 C CA . PRO A 1 80 ? -3.667 -4.088 -3.996 1.00 89.62 80 PRO A CA 1
ATOM 581 C C . PRO A 1 80 ? -4.288 -2.765 -4.466 1.00 89.62 80 PRO A C 1
ATOM 583 O O . PRO A 1 80 ? -3.575 -1.775 -4.608 1.00 89.62 80 PRO A O 1
ATOM 586 N N . ASP A 1 81 ? -5.603 -2.716 -4.696 1.00 91.50 81 ASP A N 1
ATOM 587 C CA . ASP A 1 81 ? -6.276 -1.499 -5.171 1.00 91.50 81 ASP A CA 1
ATOM 588 C C . ASP A 1 81 ? -6.328 -0.425 -4.084 1.00 91.50 81 ASP A C 1
ATOM 590 O O . ASP A 1 81 ? -6.059 0.749 -4.345 1.00 91.50 81 ASP A O 1
ATOM 594 N N . GLU A 1 82 ? -6.617 -0.824 -2.847 1.00 92.25 82 GLU A N 1
ATOM 595 C CA . GLU A 1 82 ? -6.637 0.090 -1.708 1.00 92.25 82 GLU A CA 1
ATOM 596 C C . GLU A 1 82 ? -5.236 0.613 -1.363 1.00 92.25 82 GLU A C 1
ATOM 598 O O . GLU A 1 82 ? -5.087 1.796 -1.052 1.00 92.25 82 GLU A O 1
ATOM 603 N N . ALA A 1 83 ? -4.203 -0.227 -1.475 1.00 91.81 83 ALA A N 1
ATOM 604 C CA . ALA A 1 83 ? -2.813 0.178 -1.296 1.00 91.81 83 ALA A CA 1
ATOM 605 C C . ALA A 1 83 ? -2.393 1.200 -2.360 1.00 91.81 83 ALA A C 1
ATOM 607 O O . ALA A 1 83 ? -1.829 2.247 -2.037 1.00 91.81 83 ALA A O 1
ATOM 608 N N . VAL A 1 84 ? -2.725 0.941 -3.628 1.00 92.25 84 VAL A N 1
ATOM 609 C CA . VAL A 1 84 ? -2.493 1.886 -4.725 1.00 92.25 84 VAL A CA 1
ATOM 610 C C . VAL A 1 84 ? -3.247 3.193 -4.497 1.00 92.25 84 VAL A C 1
ATOM 612 O O . VAL A 1 84 ? -2.675 4.262 -4.707 1.00 92.25 84 VAL A O 1
ATOM 615 N N . ALA A 1 85 ? -4.501 3.147 -4.042 1.00 91.25 85 ALA A N 1
ATOM 616 C CA . ALA A 1 85 ? -5.267 4.349 -3.727 1.00 91.25 85 ALA A CA 1
ATOM 617 C C . ALA A 1 85 ? -4.606 5.169 -2.605 1.00 91.25 85 ALA A C 1
ATOM 619 O O . ALA A 1 85 ? -4.449 6.383 -2.755 1.00 91.25 85 ALA A O 1
ATOM 620 N N . ALA A 1 86 ? -4.150 4.512 -1.533 1.00 91.50 86 ALA A N 1
ATOM 621 C CA . ALA A 1 86 ? -3.435 5.154 -0.431 1.00 91.50 86 ALA A CA 1
ATOM 622 C C . ALA A 1 86 ? -2.120 5.800 -0.898 1.00 91.50 86 ALA A C 1
ATOM 624 O O . ALA A 1 86 ? -1.842 6.953 -0.569 1.00 91.50 86 ALA A O 1
ATOM 625 N N . VAL A 1 87 ? -1.341 5.096 -1.726 1.00 92.12 87 VAL A N 1
ATOM 626 C CA . VAL A 1 87 ? -0.114 5.633 -2.329 1.00 92.12 87 VAL A CA 1
ATOM 627 C C . VAL A 1 87 ? -0.433 6.841 -3.199 1.00 92.12 87 VAL A C 1
ATOM 629 O O . VAL A 1 87 ? 0.166 7.893 -3.012 1.00 92.12 87 VAL A O 1
ATOM 632 N N . ARG A 1 88 ? -1.408 6.737 -4.109 1.00 89.50 88 ARG A N 1
ATOM 633 C CA . ARG A 1 88 ? -1.792 7.824 -5.022 1.00 89.50 88 ARG A CA 1
ATOM 634 C C . ARG A 1 88 ? -2.254 9.077 -4.286 1.00 89.50 88 ARG A C 1
ATOM 636 O O . ARG A 1 88 ? -1.904 10.170 -4.718 1.00 89.50 88 ARG A O 1
ATOM 643 N N . ALA A 1 89 ? -3.002 8.924 -3.193 1.00 88.44 89 ALA A N 1
ATOM 644 C CA . ALA A 1 89 ? -3.423 10.042 -2.350 1.00 88.44 89 ALA A CA 1
ATOM 645 C C . ALA A 1 89 ? -2.235 10.748 -1.672 1.00 88.44 89 ALA A C 1
ATOM 647 O O . ALA A 1 89 ? -2.308 11.939 -1.385 1.00 88.44 89 ALA A O 1
ATOM 648 N N . ALA A 1 90 ? -1.139 10.023 -1.448 1.00 88.56 90 ALA A N 1
ATOM 649 C CA . ALA A 1 90 ? 0.067 10.520 -0.803 1.00 88.56 90 ALA A CA 1
ATOM 650 C C . ALA A 1 90 ? 1.163 10.989 -1.780 1.00 88.56 90 ALA A C 1
ATOM 652 O O . ALA A 1 90 ? 2.151 11.568 -1.332 1.00 88.56 90 ALA A O 1
ATOM 653 N N . VAL A 1 91 ? 1.032 10.761 -3.099 1.00 78.75 91 VAL A N 1
ATOM 654 C CA . VAL A 1 91 ? 2.045 11.206 -4.074 1.00 78.75 91 VAL A CA 1
ATOM 655 C C . VAL A 1 91 ? 1.987 12.734 -4.234 1.00 78.75 91 VAL A C 1
ATOM 657 O O . VAL A 1 91 ? 0.985 13.248 -4.730 1.00 78.75 91 VAL A O 1
ATOM 660 N N . PRO A 1 92 ? 3.072 13.477 -3.939 1.00 59.09 92 PRO A N 1
ATOM 661 C CA . PRO A 1 92 ? 2.996 14.937 -3.863 1.00 59.09 92 PRO A CA 1
ATOM 662 C C . PRO A 1 92 ? 2.807 15.685 -5.194 1.00 59.09 92 PRO A C 1
ATOM 664 O O . PRO A 1 92 ? 2.406 16.843 -5.156 1.00 59.09 92 PRO A O 1
ATOM 667 N N . THR A 1 93 ? 3.153 15.116 -6.364 1.00 54.34 93 THR A N 1
ATOM 668 C CA . THR A 1 93 ? 3.438 15.979 -7.539 1.00 54.34 93 THR A CA 1
ATOM 669 C C . THR A 1 93 ? 3.239 15.432 -8.968 1.00 54.34 93 THR A C 1
ATOM 671 O O . THR A 1 93 ? 3.481 16.195 -9.900 1.00 54.34 93 THR A O 1
ATOM 674 N N . SER A 1 94 ? 2.769 14.199 -9.231 1.00 58.41 94 SER A N 1
ATOM 675 C CA . SER A 1 94 ? 2.516 13.758 -10.632 1.00 58.41 94 SER A CA 1
ATOM 676 C C . SER A 1 94 ? 1.201 12.999 -10.849 1.00 58.41 94 SER A C 1
ATOM 678 O O . SER A 1 94 ? 1.140 11.801 -11.117 1.00 58.41 94 SER A O 1
ATOM 680 N N . GLN A 1 95 ? 0.088 13.729 -10.782 1.00 62.62 95 GLN A N 1
ATOM 681 C CA . GLN A 1 95 ? -1.253 13.140 -10.859 1.00 62.62 95 GLN A CA 1
ATOM 682 C C . GLN A 1 95 ? -1.521 12.382 -12.177 1.00 62.62 95 GLN A C 1
ATOM 684 O O . GLN A 1 95 ? -2.166 11.336 -12.153 1.00 62.62 95 GLN A O 1
ATOM 689 N N . ALA A 1 96 ? -0.976 12.847 -13.310 1.00 66.12 96 ALA A N 1
ATOM 690 C CA . ALA A 1 96 ? -1.210 12.238 -14.624 1.00 66.12 96 ALA A CA 1
ATOM 691 C C . ALA A 1 96 ? -0.604 10.829 -14.752 1.00 66.12 96 ALA A C 1
ATOM 693 O O . ALA A 1 96 ? -1.294 9.897 -15.158 1.00 66.12 96 ALA A O 1
ATOM 694 N N . ASN A 1 97 ? 0.651 10.632 -14.342 1.00 69.94 97 ASN A N 1
ATOM 695 C CA . ASN A 1 97 ? 1.334 9.341 -14.499 1.00 69.94 97 ASN A CA 1
ATOM 696 C C . ASN A 1 97 ? 0.891 8.324 -13.443 1.00 69.94 97 ASN A C 1
ATOM 698 O O . ASN A 1 97 ? 0.822 7.129 -13.719 1.00 69.94 97 ASN A O 1
ATOM 702 N N . GLN A 1 98 ? 0.514 8.802 -12.254 1.00 71.44 98 GLN A N 1
ATOM 703 C CA . GLN A 1 98 ? 0.004 7.954 -11.178 1.00 71.44 98 GLN A CA 1
ATOM 704 C C . GLN A 1 98 ? -1.407 7.415 -11.452 1.00 71.44 98 GLN A C 1
ATOM 706 O O . GLN A 1 98 ? -1.806 6.438 -10.828 1.00 71.44 98 GLN A O 1
ATOM 711 N N . THR A 1 99 ? -2.167 7.982 -12.402 1.00 76.62 99 THR A N 1
ATOM 712 C CA . THR A 1 99 ? -3.459 7.394 -12.825 1.00 76.62 99 THR A CA 1
ATOM 713 C C . THR A 1 99 ? -3.308 6.020 -13.472 1.00 76.62 99 THR A C 1
ATOM 715 O O . THR A 1 99 ? -4.250 5.226 -13.464 1.00 76.62 99 THR A O 1
ATOM 718 N N . HIS A 1 100 ? -2.122 5.726 -14.004 1.00 83.94 100 HIS A N 1
ATOM 719 C CA . HIS A 1 100 ? -1.820 4.438 -14.603 1.00 83.94 100 HIS A CA 1
ATOM 720 C C . HIS A 1 100 ? -1.385 3.391 -13.580 1.00 83.94 100 HIS A C 1
ATOM 722 O O . HIS A 1 100 ? -1.456 2.216 -13.910 1.00 83.94 100 HIS A O 1
ATOM 728 N N . LEU A 1 101 ? -0.986 3.781 -12.363 1.00 87.94 101 LEU A N 1
ATOM 729 C CA . LEU A 1 101 ? -0.740 2.836 -11.277 1.00 87.94 101 LEU A CA 1
ATOM 730 C C . LEU A 1 101 ? -2.083 2.271 -10.791 1.00 87.94 101 LEU A C 1
ATOM 732 O O . LEU A 1 101 ? -2.955 3.020 -10.344 1.00 87.94 101 LEU A O 1
ATOM 736 N N . LYS A 1 102 ? -2.243 0.950 -10.892 1.00 90.38 102 LYS A N 1
ATOM 737 C CA . LYS A 1 102 ? -3.474 0.205 -10.580 1.00 90.38 102 LYS A CA 1
ATOM 738 C C . LYS A 1 102 ? -3.153 -1.064 -9.783 1.00 90.38 102 LYS A C 1
ATOM 740 O O . LYS A 1 102 ? -2.040 -1.582 -9.890 1.00 90.38 102 LYS A O 1
ATOM 745 N N . GLY A 1 103 ? -4.101 -1.586 -9.000 1.00 89.06 103 GLY A N 1
ATOM 746 C CA . GLY A 1 103 ? -3.868 -2.793 -8.197 1.00 89.06 103 GLY A CA 1
ATOM 747 C C . GLY A 1 103 ? -3.677 -4.062 -9.036 1.00 89.06 103 GLY A C 1
ATOM 748 O O . GLY A 1 103 ? -2.938 -4.970 -8.639 1.00 89.06 103 GLY A O 1
ATOM 749 N N . ASP A 1 104 ? -4.241 -4.118 -10.246 1.00 91.88 104 ASP A N 1
ATOM 750 C CA . ASP A 1 104 ? -3.988 -5.207 -11.197 1.00 91.88 104 ASP A CA 1
ATOM 751 C C . ASP A 1 104 ? -2.518 -5.249 -11.649 1.00 91.88 104 ASP A C 1
ATOM 753 O O . ASP A 1 104 ? -1.961 -6.336 -11.792 1.00 91.88 104 ASP A O 1
ATOM 757 N N . MET A 1 105 ? -1.847 -4.100 -11.779 1.00 91.31 105 MET A N 1
ATOM 758 C CA . MET A 1 105 ? -0.410 -4.048 -12.060 1.00 91.31 105 MET A CA 1
ATOM 759 C C . MET A 1 105 ? 0.411 -4.685 -10.944 1.00 91.31 105 MET A C 1
ATOM 761 O O . MET A 1 105 ? 1.325 -5.446 -11.241 1.00 91.31 105 MET A O 1
ATOM 765 N N . VAL A 1 106 ? 0.079 -4.423 -9.677 1.00 90.94 106 VAL A N 1
ATOM 766 C CA . VAL A 1 106 ? 0.747 -5.042 -8.516 1.00 90.94 106 VAL A CA 1
ATOM 767 C C . VAL A 1 106 ? 0.548 -6.560 -8.540 1.00 90.94 106 VAL A C 1
ATOM 769 O O . VAL A 1 106 ? 1.487 -7.332 -8.350 1.00 90.94 106 VAL A O 1
ATOM 772 N N . THR A 1 107 ? -0.663 -7.009 -8.871 1.00 91.06 107 THR A N 1
ATOM 773 C CA . THR A 1 107 ? -0.971 -8.438 -9.017 1.00 91.06 107 THR A CA 1
ATOM 774 C C . THR A 1 107 ? -0.180 -9.083 -10.162 1.00 91.06 107 THR A C 1
ATOM 776 O O . THR A 1 107 ? 0.380 -10.169 -9.990 1.00 91.06 107 THR A O 1
ATOM 779 N N . ARG A 1 108 ? -0.085 -8.419 -11.322 1.00 92.94 108 ARG A N 1
ATOM 780 C CA . ARG A 1 108 ? 0.698 -8.897 -12.475 1.00 92.94 108 ARG A CA 1
ATOM 781 C C . ARG A 1 108 ? 2.196 -8.885 -12.194 1.00 92.94 108 ARG A C 1
ATOM 783 O O . ARG A 1 108 ? 2.879 -9.826 -12.579 1.00 92.94 108 ARG A O 1
ATOM 790 N N . LEU A 1 109 ? 2.685 -7.890 -11.459 1.00 90.38 109 LEU A N 1
ATOM 791 C CA . LEU A 1 109 ? 4.059 -7.825 -10.968 1.00 90.38 109 LEU A CA 1
ATOM 792 C C . LEU A 1 109 ? 4.377 -9.051 -10.116 1.00 90.38 109 LEU A C 1
ATOM 794 O O . LEU A 1 109 ? 5.354 -9.742 -10.378 1.00 90.38 109 LEU A O 1
ATOM 798 N N . TYR A 1 110 ? 3.508 -9.416 -9.174 1.00 87.62 110 TYR A N 1
ATOM 799 C CA . TYR A 1 110 ? 3.696 -10.646 -8.406 1.00 87.62 110 TYR A CA 1
ATOM 800 C C . TYR A 1 110 ? 3.693 -11.916 -9.247 1.00 87.62 110 TYR A C 1
ATOM 802 O O . TYR A 1 110 ? 4.426 -12.850 -8.918 1.00 87.62 110 TYR A O 1
ATOM 810 N N . ALA A 1 111 ? 2.871 -11.981 -10.293 1.00 88.81 111 ALA A N 1
ATOM 811 C CA . ALA A 1 111 ? 2.870 -13.118 -11.203 1.00 88.81 111 ALA A CA 1
ATOM 812 C C . ALA A 1 111 ? 4.195 -13.209 -11.979 1.00 88.81 111 ALA A C 1
ATOM 814 O O . ALA A 1 111 ? 4.810 -14.274 -11.975 1.00 88.81 111 ALA A O 1
ATOM 815 N N . ALA A 1 112 ? 4.659 -12.090 -12.543 1.00 88.19 112 ALA A N 1
ATOM 816 C CA . ALA A 1 112 ? 5.909 -11.997 -13.296 1.00 88.19 112 ALA A CA 1
ATOM 817 C C . ALA A 1 112 ? 7.144 -12.295 -12.421 1.00 88.19 112 ALA A C 1
ATOM 819 O O . ALA A 1 112 ? 8.049 -13.026 -12.823 1.00 88.19 112 ALA A O 1
ATOM 820 N N . GLU A 1 113 ? 7.168 -11.804 -11.177 1.00 84.06 113 GLU A N 1
ATOM 821 C CA . GLU A 1 113 ? 8.233 -12.129 -10.220 1.00 84.06 113 GLU A CA 1
ATOM 822 C C . GLU A 1 113 ? 8.204 -13.605 -9.812 1.00 84.06 113 GLU A C 1
ATOM 824 O O . GLU A 1 113 ? 9.252 -14.226 -9.663 1.00 84.06 113 GLU A O 1
ATOM 829 N N . LYS A 1 114 ? 7.018 -14.209 -9.663 1.00 81.81 114 LYS A N 1
ATOM 830 C CA . LYS A 1 114 ? 6.894 -15.633 -9.315 1.00 81.81 114 LYS A CA 1
ATOM 831 C C . LYS A 1 114 ? 7.429 -16.551 -10.416 1.00 81.81 114 LYS A C 1
ATOM 833 O O . LYS A 1 114 ? 7.952 -17.612 -10.086 1.00 81.81 114 LYS A O 1
ATOM 838 N N . SER A 1 115 ? 7.275 -16.184 -11.687 1.00 80.75 115 SER A N 1
ATOM 839 C CA . SER A 1 115 ? 7.834 -16.949 -12.809 1.00 80.75 115 SER A CA 1
ATOM 840 C C . SER A 1 115 ? 9.339 -16.758 -12.977 1.00 80.75 115 SER A C 1
ATOM 842 O O . SER A 1 115 ? 9.994 -17.643 -13.519 1.00 80.75 115 SER A O 1
ATOM 844 N N . ARG A 1 116 ? 9.885 -15.624 -12.523 1.00 76.44 116 ARG A N 1
ATOM 845 C CA . ARG A 1 116 ? 11.301 -15.275 -12.686 1.00 76.44 116 ARG A CA 1
ATOM 846 C C . ARG A 1 116 ? 12.175 -15.740 -11.523 1.00 76.44 116 ARG A C 1
ATOM 848 O O . ARG A 1 116 ? 13.278 -16.215 -11.756 1.00 76.44 116 ARG A O 1
ATOM 855 N N . LEU A 1 117 ? 11.696 -15.577 -10.290 1.00 73.06 117 LEU A N 1
ATOM 856 C CA . LEU A 1 117 ? 12.480 -15.791 -9.076 1.00 73.06 117 LEU A CA 1
ATOM 857 C C . LEU A 1 117 ? 12.255 -17.188 -8.483 1.00 73.06 117 LEU A C 1
ATOM 859 O O . LEU A 1 117 ? 11.122 -17.634 -8.247 1.00 73.06 117 LEU A O 1
ATOM 863 N N . SER A 1 118 ? 13.351 -17.852 -8.130 1.00 69.75 118 SER A N 1
ATOM 864 C CA . SER A 1 118 ? 13.341 -19.066 -7.318 1.00 69.75 118 SER A CA 1
ATOM 865 C C . SER A 1 118 ? 12.710 -18.815 -5.942 1.00 69.75 118 SER A C 1
ATOM 867 O O . SER A 1 118 ? 12.463 -17.685 -5.515 1.00 69.75 118 SER A O 1
ATOM 869 N N . LEU A 1 119 ? 12.391 -19.893 -5.221 1.00 67.25 119 LEU A N 1
ATOM 870 C CA . LEU A 1 119 ? 11.877 -19.780 -3.850 1.00 67.25 119 LEU A CA 1
ATOM 871 C C . LEU A 1 119 ? 12.877 -19.085 -2.910 1.00 67.25 119 LEU A C 1
ATOM 873 O O . LEU A 1 119 ? 12.445 -18.354 -2.025 1.00 67.25 119 LEU A O 1
ATOM 877 N N . LEU A 1 120 ? 14.183 -19.291 -3.116 1.00 63.12 120 LEU A N 1
ATOM 878 C CA . LEU A 1 120 ? 15.239 -18.735 -2.265 1.00 63.12 120 LEU A CA 1
ATOM 879 C C . LEU A 1 120 ? 15.457 -17.240 -2.520 1.00 63.12 120 LEU A C 1
ATOM 881 O O . LEU A 1 120 ? 15.559 -16.476 -1.564 1.00 63.12 120 LEU A O 1
ATOM 885 N N . GLU A 1 121 ? 15.434 -16.814 -3.785 1.00 64.12 121 GLU A N 1
ATOM 886 C CA . GLU A 1 121 ? 15.498 -15.390 -4.156 1.00 64.12 121 GLU A CA 1
ATOM 887 C C . GLU A 1 121 ? 14.249 -14.645 -3.667 1.00 64.12 121 GLU A C 1
ATOM 889 O O . GLU A 1 121 ? 14.332 -13.546 -3.137 1.00 64.12 121 GLU A O 1
ATOM 894 N N . ARG A 1 122 ? 13.067 -15.274 -3.722 1.00 63.09 122 ARG A N 1
ATOM 895 C CA . ARG A 1 122 ? 11.849 -14.690 -3.127 1.00 63.09 122 ARG A CA 1
ATOM 896 C C . ARG A 1 122 ? 11.926 -14.552 -1.609 1.00 63.09 122 ARG A C 1
ATOM 898 O O . ARG A 1 122 ? 11.241 -13.699 -1.051 1.00 63.09 122 ARG A O 1
ATOM 905 N N . ALA A 1 123 ? 12.715 -15.396 -0.952 1.00 59.25 123 ALA A N 1
ATOM 906 C CA . ALA A 1 123 ? 12.902 -15.392 0.493 1.00 59.25 123 ALA A CA 1
ATOM 907 C C . ALA A 1 123 ? 14.053 -14.481 0.961 1.00 59.25 123 ALA A C 1
ATOM 909 O O . ALA A 1 123 ? 14.252 -14.361 2.168 1.00 59.25 123 ALA A O 1
ATOM 910 N N . GLY A 1 124 ? 14.806 -13.837 0.058 1.00 54.91 124 GLY A N 1
ATOM 911 C CA . GLY A 1 124 ? 15.940 -12.991 0.450 1.00 54.91 124 GLY A CA 1
ATOM 912 C C . GLY A 1 124 ? 17.181 -13.732 0.918 1.00 54.91 124 GLY A C 1
ATOM 913 O O . GLY A 1 124 ? 18.028 -13.136 1.577 1.00 54.91 124 GLY A O 1
ATOM 914 N N . ILE A 1 125 ? 17.292 -15.023 0.599 1.00 53.25 125 ILE A N 1
ATOM 915 C CA . ILE A 1 125 ? 18.409 -15.872 1.038 1.00 53.25 125 ILE A CA 1
ATOM 916 C C . ILE A 1 125 ? 19.646 -15.679 0.140 1.00 53.25 125 ILE A C 1
ATOM 918 O O . ILE A 1 125 ? 20.755 -16.014 0.542 1.00 53.25 125 ILE A O 1
ATOM 922 N N . ASP A 1 126 ? 19.481 -15.090 -1.046 1.00 50.00 126 ASP A N 1
ATOM 923 C CA . ASP A 1 126 ? 20.573 -14.774 -1.977 1.00 50.00 126 ASP A CA 1
ATOM 924 C C . ASP A 1 126 ? 21.401 -13.538 -1.566 1.00 50.00 126 ASP A C 1
ATOM 926 O O . ASP A 1 126 ? 22.454 -13.288 -2.145 1.00 50.00 126 ASP A O 1
ATOM 930 N N . GLY A 1 127 ? 20.949 -12.769 -0.566 1.00 42.12 127 GLY A N 1
ATOM 931 C CA . GLY A 1 127 ? 21.629 -11.572 -0.061 1.00 42.12 127 GLY A CA 1
ATOM 932 C C . GLY A 1 127 ? 21.525 -10.330 -0.958 1.00 42.12 127 GLY A C 1
ATOM 933 O O . GLY A 1 127 ? 21.918 -9.249 -0.521 1.00 42.12 127 GLY A O 1
ATOM 934 N N . GLU A 1 128 ? 20.963 -10.452 -2.165 1.00 45.34 128 GLU A N 1
ATOM 935 C CA . GLU A 1 128 ? 20.839 -9.366 -3.153 1.00 45.34 128 GLU A CA 1
ATOM 936 C C . GLU A 1 128 ? 19.373 -8.999 -3.454 1.00 45.34 128 GLU A C 1
ATOM 938 O O . GLU A 1 128 ? 19.078 -7.845 -3.780 1.00 45.34 128 GLU A O 1
ATOM 943 N N . THR A 1 129 ? 18.434 -9.935 -3.273 1.00 52.19 129 THR A N 1
ATOM 944 C CA . THR A 1 129 ? 17.015 -9.773 -3.615 1.00 52.19 129 THR A CA 1
ATOM 945 C C . THR A 1 129 ? 16.141 -10.089 -2.409 1.00 52.19 129 THR A C 1
ATOM 947 O O . THR A 1 129 ? 15.850 -11.244 -2.162 1.00 52.19 129 THR A O 1
ATOM 950 N N . ILE A 1 130 ? 15.641 -9.103 -1.659 1.00 49.78 130 ILE A N 1
ATOM 951 C CA . ILE A 1 130 ? 14.655 -9.386 -0.597 1.00 49.78 130 ILE A CA 1
ATOM 952 C C . ILE A 1 130 ? 13.239 -9.189 -1.163 1.00 49.78 130 ILE A C 1
ATOM 954 O O . ILE A 1 130 ? 12.930 -8.149 -1.736 1.00 49.78 130 ILE A O 1
ATOM 958 N N . GLY A 1 131 ? 12.368 -10.192 -1.020 1.00 52.44 131 GLY A N 1
ATOM 959 C CA . GLY A 1 131 ? 10.951 -10.105 -1.400 1.00 52.44 131 GLY A CA 1
ATOM 960 C C . GLY A 1 131 ? 10.651 -10.105 -2.897 1.00 52.44 131 GLY A C 1
ATOM 961 O O . GLY A 1 131 ? 11.499 -10.375 -3.749 1.00 52.44 131 GLY A O 1
ATOM 962 N N . ARG A 1 132 ? 9.380 -9.854 -3.230 1.00 61.25 132 ARG A N 1
ATOM 963 C CA . ARG A 1 132 ? 8.913 -9.827 -4.621 1.00 61.25 132 ARG A CA 1
ATOM 964 C C . ARG A 1 132 ? 9.366 -8.513 -5.262 1.00 61.25 132 ARG A C 1
ATOM 966 O O . ARG A 1 132 ? 8.794 -7.474 -4.958 1.00 61.25 132 ARG A O 1
ATOM 973 N N . GLY A 1 133 ? 10.371 -8.563 -6.142 1.00 53.62 133 GLY A N 1
ATOM 974 C CA . GLY A 1 133 ? 10.746 -7.422 -6.990 1.00 53.62 133 GLY A CA 1
ATOM 975 C C . GLY A 1 133 ? 11.962 -6.597 -6.571 1.00 53.62 133 GLY A C 1
ATOM 976 O O . GLY A 1 133 ? 11.907 -5.375 -6.638 1.00 53.62 133 GLY A O 1
ATOM 977 N N . GLN A 1 134 ? 13.063 -7.232 -6.147 1.00 59.75 134 GLN A N 1
ATOM 978 C CA . GLN A 1 134 ? 14.272 -6.519 -5.687 1.00 59.75 134 GLN A CA 1
ATOM 979 C C . GLN A 1 134 ? 13.985 -5.502 -4.565 1.00 59.75 134 GLN A C 1
ATOM 981 O O . GLN A 1 134 ? 14.667 -4.484 -4.432 1.00 59.75 134 GLN A O 1
ATOM 986 N N . LEU A 1 135 ? 12.973 -5.768 -3.736 1.00 64.25 135 LEU A N 1
ATOM 987 C CA . LEU A 1 135 ? 12.609 -4.920 -2.607 1.00 64.25 135 LEU A CA 1
ATOM 988 C C . LEU A 1 135 ? 13.557 -5.169 -1.431 1.00 64.25 135 LEU A C 1
ATOM 990 O O . LEU A 1 135 ? 13.211 -5.728 -0.400 1.00 64.25 135 LEU A O 1
ATOM 994 N N . GLY A 1 136 ? 14.802 -4.733 -1.582 1.00 63.66 136 GLY A N 1
ATOM 995 C CA . GLY A 1 136 ? 15.763 -4.710 -0.486 1.00 63.66 136 GLY A CA 1
ATOM 996 C C . GLY A 1 136 ? 15.398 -3.690 0.598 1.00 63.66 136 GLY A C 1
ATOM 997 O O . GLY A 1 136 ? 14.505 -2.851 0.444 1.00 63.66 136 GLY A O 1
ATOM 998 N N . GLY A 1 137 ? 16.171 -3.688 1.688 1.00 67.94 137 GLY A N 1
ATOM 999 C CA . GLY A 1 137 ? 16.046 -2.675 2.743 1.00 67.94 137 GLY A CA 1
ATOM 1000 C C . GLY A 1 137 ? 16.157 -1.231 2.228 1.00 67.94 137 GLY A C 1
ATOM 1001 O O . GLY A 1 137 ? 15.526 -0.337 2.781 1.00 67.94 137 GLY A O 1
ATOM 1002 N N . THR A 1 138 ? 16.880 -1.000 1.128 1.00 76.25 138 THR A N 1
ATOM 1003 C CA . THR A 1 138 ? 17.008 0.314 0.475 1.00 76.25 138 THR A CA 1
ATOM 1004 C C . THR A 1 138 ? 15.704 0.792 -0.168 1.00 76.25 138 THR A C 1
ATOM 1006 O O . THR A 1 138 ? 15.328 1.947 0.015 1.00 76.25 138 THR A O 1
ATOM 1009 N N . ALA A 1 139 ? 14.978 -0.082 -0.871 1.00 81.62 139 ALA A N 1
ATOM 1010 C CA . ALA A 1 139 ? 13.674 0.243 -1.449 1.00 81.62 139 ALA A CA 1
ATOM 1011 C C . ALA A 1 139 ? 12.643 0.541 -0.353 1.00 81.62 139 ALA A C 1
ATOM 1013 O O . ALA A 1 139 ? 11.869 1.492 -0.459 1.00 81.62 139 ALA A O 1
ATOM 1014 N N . PHE A 1 140 ? 12.673 -0.231 0.736 1.00 85.62 140 PHE A N 1
ATOM 1015 C CA . PHE A 1 140 ? 11.821 0.025 1.892 1.00 85.62 140 PHE A CA 1
ATOM 1016 C C . PHE A 1 140 ? 12.157 1.352 2.583 1.00 85.62 140 PHE A C 1
ATOM 1018 O O . PHE A 1 140 ? 11.243 2.098 2.916 1.00 85.62 140 PHE A O 1
ATOM 1025 N N . ALA A 1 141 ? 13.441 1.685 2.742 1.00 86.00 141 ALA A N 1
ATOM 1026 C CA . ALA A 1 141 ? 13.871 2.969 3.296 1.00 86.00 141 ALA A CA 1
ATOM 1027 C C . ALA A 1 141 ? 13.422 4.160 2.430 1.00 86.00 141 ALA A C 1
ATOM 1029 O O . ALA A 1 141 ? 12.956 5.167 2.958 1.00 86.00 141 ALA A O 1
ATOM 1030 N N . ASP A 1 142 ? 13.505 4.034 1.101 1.00 87.75 142 ASP A N 1
ATOM 1031 C CA . ASP A 1 142 ? 12.963 5.028 0.168 1.00 87.75 142 ASP A CA 1
ATOM 1032 C C . ASP A 1 142 ? 11.450 5.226 0.388 1.00 87.75 142 ASP A C 1
ATOM 1034 O O . ASP A 1 142 ? 10.973 6.360 0.465 1.00 87.75 142 ASP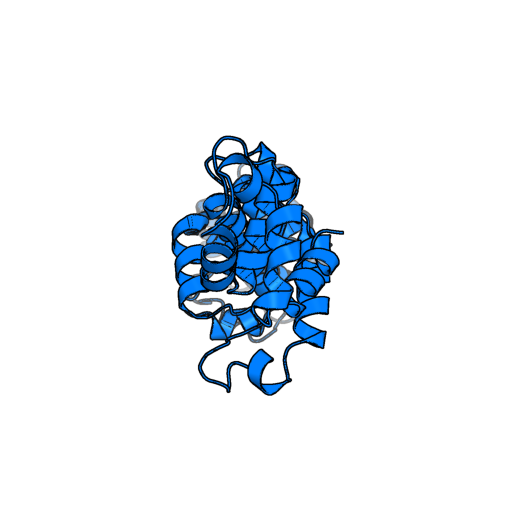 A O 1
ATOM 1038 N N . VAL A 1 143 ? 10.692 4.131 0.528 1.00 89.62 143 VAL A N 1
ATOM 1039 C CA . VAL A 1 143 ? 9.240 4.175 0.765 1.00 89.62 143 VAL A CA 1
ATOM 1040 C C . VAL A 1 143 ? 8.903 4.806 2.111 1.00 89.62 143 VAL A C 1
ATOM 1042 O O . VAL A 1 143 ? 8.074 5.710 2.160 1.00 89.62 143 VAL A O 1
ATOM 1045 N N . THR A 1 144 ? 9.527 4.369 3.204 1.00 88.88 144 THR A N 1
ATOM 1046 C CA . THR A 1 144 ? 9.213 4.883 4.547 1.00 88.88 144 THR A CA 1
ATOM 1047 C C . THR A 1 144 ? 9.654 6.327 4.739 1.00 88.88 144 THR A C 1
ATOM 1049 O O . THR A 1 144 ? 9.074 7.023 5.567 1.00 88.88 144 THR A O 1
ATOM 1052 N N . LYS A 1 145 ? 10.616 6.808 3.946 1.00 89.69 145 LYS A N 1
ATOM 1053 C CA . LYS A 1 145 ? 10.985 8.223 3.885 1.00 89.69 145 LYS A CA 1
ATOM 1054 C C . LYS A 1 145 ? 9.968 9.054 3.102 1.00 89.69 145 LYS A C 1
ATOM 1056 O O . LYS A 1 145 ? 9.480 10.055 3.615 1.00 89.69 145 LYS A O 1
ATOM 1061 N N . GLU A 1 146 ? 9.657 8.666 1.866 1.00 90.69 146 GLU A N 1
ATOM 1062 C CA . GLU A 1 146 ? 8.816 9.473 0.965 1.00 90.69 146 GLU A CA 1
ATOM 1063 C C . GLU A 1 146 ? 7.316 9.367 1.294 1.00 90.69 146 GLU A C 1
ATOM 1065 O O . GLU A 1 146 ? 6.561 10.299 1.032 1.00 90.69 146 GLU A O 1
ATOM 1070 N N . PHE A 1 147 ? 6.882 8.255 1.896 1.00 91.00 147 PHE A N 1
ATOM 1071 C CA . PHE A 1 147 ? 5.483 7.965 2.228 1.00 91.00 147 PHE A CA 1
ATOM 1072 C C . PHE A 1 147 ? 5.257 7.759 3.730 1.00 91.00 147 PHE A C 1
ATOM 1074 O O . PHE A 1 147 ? 4.314 7.068 4.104 1.00 91.00 147 PHE A O 1
ATOM 1081 N N . ALA A 1 148 ? 6.085 8.346 4.601 1.00 89.31 148 ALA A N 1
ATOM 1082 C CA . ALA A 1 148 ? 6.067 8.101 6.050 1.00 89.31 148 ALA A CA 1
ATOM 1083 C C . ALA A 1 148 ? 4.654 8.108 6.669 1.00 89.31 148 ALA A C 1
ATOM 1085 O O . ALA A 1 148 ? 4.239 7.128 7.285 1.00 89.31 148 ALA A O 1
ATOM 1086 N N . ALA A 1 149 ? 3.889 9.185 6.454 1.00 89.62 149 ALA A N 1
ATOM 1087 C CA . ALA A 1 149 ? 2.544 9.331 7.015 1.00 89.62 149 ALA A CA 1
ATOM 1088 C C . ALA A 1 149 ? 1.549 8.304 6.446 1.00 89.62 149 ALA A C 1
ATOM 1090 O O . ALA A 1 149 ? 0.794 7.685 7.193 1.00 89.62 149 ALA A O 1
ATOM 1091 N N . ALA A 1 150 ? 1.578 8.081 5.129 1.00 91.44 150 ALA A N 1
ATOM 1092 C CA . ALA A 1 150 ? 0.704 7.112 4.470 1.00 91.44 150 ALA A CA 1
ATOM 1093 C C . ALA A 1 150 ? 1.044 5.667 4.865 1.00 91.44 150 ALA A C 1
ATOM 1095 O O . ALA A 1 150 ? 0.145 4.848 5.033 1.00 91.44 150 ALA A O 1
ATOM 1096 N N . TRP A 1 151 ? 2.329 5.369 5.069 1.00 90.19 151 TRP A N 1
ATOM 1097 C CA . TRP A 1 151 ? 2.793 4.086 5.577 1.00 90.19 151 TRP A CA 1
ATOM 1098 C C . TRP A 1 151 ? 2.283 3.832 6.994 1.00 90.19 151 TRP A C 1
ATOM 1100 O O . TRP A 1 151 ? 1.725 2.768 7.246 1.00 90.19 151 TRP A O 1
ATOM 1110 N N . VAL A 1 152 ? 2.410 4.805 7.905 1.00 88.56 152 VAL A N 1
ATOM 1111 C CA . VAL A 1 152 ? 1.886 4.683 9.277 1.00 88.56 152 VAL A CA 1
ATOM 1112 C C . VAL A 1 152 ? 0.383 4.403 9.255 1.00 88.56 152 VAL A C 1
ATOM 1114 O O . VAL A 1 152 ? -0.050 3.405 9.830 1.00 88.56 152 VAL A O 1
ATOM 1117 N N . ALA A 1 153 ? -0.388 5.204 8.515 1.00 88.88 153 ALA A N 1
ATOM 1118 C CA . ALA A 1 153 ? -1.834 5.025 8.394 1.00 88.88 153 ALA A CA 1
ATOM 1119 C C . ALA A 1 153 ? -2.209 3.650 7.806 1.00 88.88 153 ALA A C 1
ATOM 1121 O O . ALA A 1 153 ? -3.164 3.011 8.252 1.00 88.88 153 ALA A O 1
ATOM 1122 N N . TRP A 1 154 ? -1.442 3.153 6.828 1.00 89.94 154 TRP A N 1
ATOM 1123 C CA . TRP A 1 154 ? -1.664 1.828 6.247 1.00 89.94 154 TRP A CA 1
ATOM 1124 C C . TRP A 1 154 ? -1.379 0.697 7.240 1.00 89.94 154 TRP A C 1
ATOM 1126 O O . TRP A 1 154 ? -2.172 -0.241 7.365 1.00 89.94 154 TRP A O 1
ATOM 1136 N N . VAL A 1 155 ? -0.272 0.789 7.984 1.00 87.00 155 VAL A N 1
ATOM 1137 C CA . VAL A 1 155 ? 0.060 -0.183 9.033 1.00 87.00 155 VAL A CA 1
ATOM 1138 C C . VAL A 1 155 ? -1.017 -0.174 10.115 1.00 87.00 155 VAL A C 1
ATOM 1140 O O . VAL A 1 155 ? -1.437 -1.248 10.541 1.00 87.00 155 VAL A O 1
ATOM 1143 N N . GLU A 1 156 ? -1.511 0.998 10.518 1.00 86.94 156 GLU A N 1
ATOM 1144 C CA . GLU A 1 156 ? -2.616 1.127 11.471 1.00 86.94 156 GLU A CA 1
ATOM 1145 C C . GLU A 1 156 ? -3.887 0.452 10.965 1.00 86.94 156 GLU A C 1
ATOM 1147 O O . GLU A 1 156 ? -4.427 -0.412 11.658 1.00 86.94 156 GLU A O 1
ATOM 1152 N N . LYS A 1 157 ? -4.310 0.753 9.733 1.00 88.25 157 LYS A N 1
ATOM 1153 C CA . LYS A 1 157 ? -5.453 0.101 9.080 1.00 88.25 157 LYS A CA 1
ATOM 1154 C C . LYS A 1 157 ? -5.355 -1.417 9.122 1.00 88.25 157 LYS A C 1
ATOM 1156 O O . LYS A 1 157 ? -6.250 -2.087 9.636 1.00 88.25 157 LYS A O 1
ATOM 1161 N N . VAL A 1 158 ? -4.254 -1.970 8.623 1.00 86.25 158 VAL A N 1
ATOM 1162 C CA . VAL A 1 158 ? -4.074 -3.424 8.535 1.00 86.25 158 VAL A CA 1
ATOM 1163 C C . VAL A 1 158 ? -3.981 -4.056 9.922 1.00 86.25 158 VAL A C 1
ATOM 1165 O O . VAL A 1 158 ? -4.602 -5.090 10.181 1.00 86.25 158 VAL A O 1
ATOM 1168 N N . ALA A 1 159 ? -3.207 -3.461 10.829 1.00 82.50 159 ALA A N 1
ATOM 1169 C CA . ALA A 1 159 ? -2.972 -4.027 12.145 1.00 82.50 159 ALA A CA 1
ATOM 1170 C C . ALA A 1 159 ? -4.247 -3.982 13.002 1.00 82.50 159 ALA A C 1
ATOM 1172 O O . ALA A 1 159 ? -4.621 -5.004 13.589 1.00 82.50 159 ALA A O 1
ATOM 1173 N N . VAL A 1 160 ? -4.921 -2.826 13.073 1.00 85.50 160 VAL A N 1
ATOM 1174 C CA . VAL A 1 160 ? -6.134 -2.638 13.884 1.00 85.50 160 VAL A CA 1
ATOM 1175 C C . VAL A 1 160 ? -7.271 -3.473 13.305 1.00 85.50 160 VAL A C 1
ATOM 1177 O O . VAL A 1 160 ? -7.898 -4.227 14.046 1.00 85.50 160 VAL A O 1
ATOM 1180 N N . GLY A 1 161 ? -7.459 -3.480 11.982 1.00 86.81 161 GLY A N 1
ATOM 1181 C CA . GLY A 1 161 ? -8.456 -4.329 11.328 1.00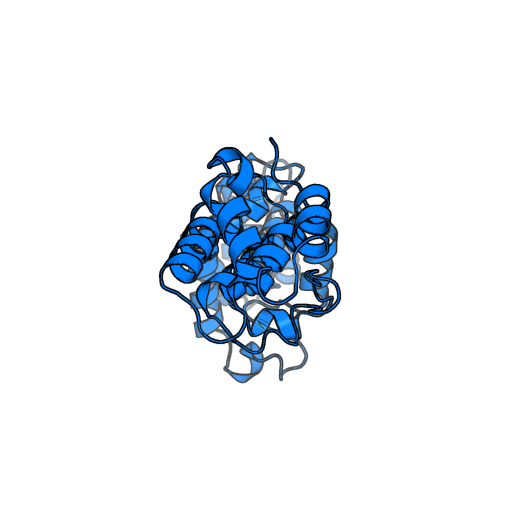 86.81 161 GLY A CA 1
ATOM 1182 C C . GLY A 1 161 ? -8.270 -5.818 11.612 1.00 86.81 161 GLY A C 1
ATOM 1183 O O . GLY A 1 161 ? -9.228 -6.528 11.932 1.00 86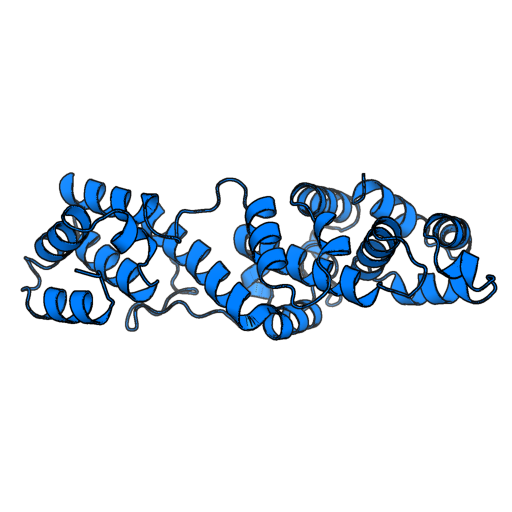.81 161 GLY A O 1
ATOM 1184 N N . LYS A 1 162 ? -7.024 -6.315 11.574 1.00 82.56 162 LYS A N 1
ATOM 1185 C CA . LYS A 1 162 ? -6.709 -7.706 11.949 1.00 82.56 162 LYS A CA 1
ATOM 1186 C C . LYS A 1 162 ? -7.021 -7.989 13.416 1.00 82.56 162 LYS A C 1
ATOM 1188 O O . LYS A 1 162 ? -7.521 -9.076 13.718 1.00 82.56 162 LYS A O 1
ATOM 1193 N N . ARG A 1 163 ? -6.740 -7.036 14.3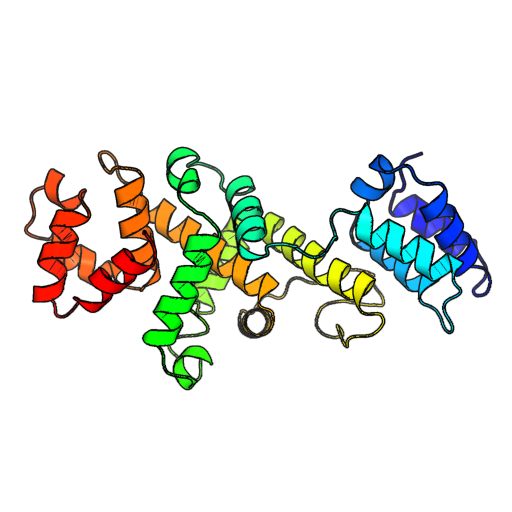12 1.00 80.25 163 ARG A N 1
ATOM 1194 C CA . ARG A 1 163 ? -7.039 -7.153 15.745 1.00 80.25 163 ARG A CA 1
ATOM 1195 C C . ARG A 1 163 ? -8.545 -7.243 15.987 1.00 80.25 163 ARG A C 1
ATOM 1197 O O . ARG A 1 163 ? -8.974 -8.205 16.619 1.00 80.25 163 ARG A O 1
ATOM 1204 N N . LEU A 1 164 ? -9.320 -6.319 15.416 1.00 83.62 164 LEU A N 1
ATOM 1205 C CA . LEU A 1 164 ? -10.782 -6.287 15.510 1.00 83.62 164 LEU A CA 1
ATOM 1206 C C . LEU A 1 164 ? -11.416 -7.585 14.977 1.00 83.62 164 LEU A C 1
ATOM 1208 O O . LEU A 1 164 ? -12.305 -8.145 15.612 1.00 83.62 164 LEU A O 1
ATOM 1212 N N . LYS A 1 165 ? -10.914 -8.115 13.851 1.00 81.94 165 LYS A N 1
ATOM 1213 C CA . LYS A 1 165 ? -11.478 -9.306 13.192 1.00 81.94 165 LYS A CA 1
ATOM 1214 C C . LYS A 1 165 ? -11.142 -10.641 13.867 1.00 81.94 165 LYS A C 1
ATOM 1216 O O . LYS A 1 165 ? -11.988 -11.528 13.885 1.00 81.94 165 LYS A O 1
ATOM 1221 N N . LYS A 1 166 ? -9.901 -10.853 14.329 1.00 68.38 166 LYS A N 1
ATOM 1222 C CA . LYS A 1 166 ? -9.400 -12.208 14.662 1.00 68.38 166 LYS A CA 1
ATOM 1223 C C . LYS A 1 166 ? -9.256 -12.527 16.150 1.00 68.38 166 LYS A C 1
ATOM 1225 O O . LYS A 1 166 ? -8.777 -13.611 16.475 1.00 68.38 166 LYS A O 1
ATOM 1230 N N . GLY A 1 167 ? -9.654 -11.645 17.062 1.00 58.81 167 GLY A N 1
ATOM 1231 C CA . GLY A 1 167 ? -9.754 -12.002 18.480 1.00 58.81 167 GLY A CA 1
ATOM 1232 C C . GLY A 1 167 ? -8.415 -12.033 19.226 1.00 58.81 167 GLY A C 1
ATOM 1233 O O . GLY A 1 167 ? -8.230 -11.277 20.173 1.00 58.81 167 GLY A O 1
ATOM 1234 N N . LEU A 1 168 ? -7.467 -12.871 18.798 1.00 48.38 168 LEU A N 1
ATOM 1235 C CA . LEU A 1 168 ? -6.270 -13.256 19.557 1.00 48.38 168 LEU A CA 1
ATOM 1236 C C . LEU A 1 168 ? -5.147 -13.812 18.650 1.00 48.38 168 LEU A C 1
ATOM 1238 O O . LEU A 1 168 ? -4.463 -14.763 19.007 1.00 48.38 168 LEU A O 1
ATOM 1242 N N . VAL A 1 169 ? -4.905 -13.246 17.463 1.00 47.00 169 VAL A N 1
ATOM 1243 C CA . VAL A 1 169 ? -3.630 -13.555 16.782 1.00 47.00 169 VAL A CA 1
ATOM 1244 C C . VAL A 1 169 ? -2.524 -12.839 17.543 1.00 47.00 169 VAL A C 1
ATOM 1246 O O . VAL A 1 169 ? -2.680 -11.662 17.877 1.00 47.00 169 VAL A O 1
ATOM 1249 N N . THR A 1 170 ? -1.428 -13.550 17.811 1.00 44.38 170 THR A N 1
ATOM 1250 C CA . THR A 1 170 ? -0.148 -13.060 18.334 1.00 44.38 170 THR A CA 1
ATOM 1251 C C . THR A 1 170 ? 0.384 -11.942 17.435 1.00 44.38 170 THR A C 1
ATOM 1253 O O . THR A 1 170 ? 1.303 -12.092 16.641 1.00 44.38 170 THR A O 1
ATOM 1256 N N . LEU A 1 171 ? -0.206 -10.760 17.572 1.00 48.94 171 LEU A N 1
ATOM 1257 C CA . LEU A 1 171 ? 0.281 -9.510 17.018 1.00 48.94 171 LEU A CA 1
ATOM 1258 C C . LEU A 1 171 ? 1.353 -8.913 17.941 1.00 48.94 171 LEU A C 1
ATOM 1260 O O . LEU A 1 171 ? 1.615 -7.719 17.861 1.00 48.94 171 LEU A O 1
ATOM 1264 N N . GLY A 1 172 ? 1.991 -9.722 18.800 1.00 42.28 172 GLY A N 1
ATOM 1265 C CA . GLY A 1 172 ? 3.031 -9.292 19.744 1.00 42.28 172 GLY A CA 1
ATOM 1266 C C . GLY A 1 172 ? 4.237 -8.620 19.076 1.00 42.28 172 GLY A C 1
ATOM 1267 O O . GLY A 1 172 ? 5.038 -7.983 19.743 1.00 42.28 172 GLY A O 1
ATOM 1268 N N . ALA A 1 173 ? 4.341 -8.694 17.745 1.00 49.53 173 ALA A N 1
ATOM 1269 C CA . ALA A 1 173 ? 5.314 -7.939 16.966 1.00 49.53 173 ALA A CA 1
ATOM 1270 C C . ALA A 1 173 ? 4.787 -6.603 16.385 1.00 49.53 173 ALA A C 1
ATOM 1272 O O . ALA A 1 173 ? 5.598 -5.833 15.876 1.00 49.53 173 ALA A O 1
ATOM 1273 N N . LYS A 1 174 ? 3.476 -6.322 16.416 1.00 53.41 174 LYS A N 1
ATOM 1274 C CA . LYS A 1 174 ? 2.819 -5.193 15.715 1.00 53.41 174 LYS A CA 1
ATOM 1275 C C . LYS A 1 174 ? 2.200 -4.138 16.647 1.00 53.41 174 LYS A C 1
ATOM 1277 O O . LYS A 1 174 ? 1.960 -3.019 16.203 1.00 53.41 174 LYS A O 1
ATOM 1282 N N . PHE A 1 175 ? 1.954 -4.486 17.911 1.00 56.88 175 PHE A N 1
ATOM 1283 C CA . PHE A 1 175 ? 1.320 -3.612 18.899 1.00 56.88 175 PHE A CA 1
ATOM 1284 C C . PHE A 1 175 ? 2.096 -3.588 20.200 1.00 56.88 175 PHE A C 1
ATOM 1286 O O . PHE A 1 175 ? 2.565 -4.625 20.664 1.00 56.88 175 PHE A O 1
ATOM 1293 N N . ASP A 1 176 ? 2.148 -2.411 20.809 1.00 56.19 176 ASP A N 1
ATOM 1294 C CA . ASP A 1 176 ? 2.454 -2.288 22.224 1.00 56.19 176 ASP A CA 1
ATOM 1295 C C . ASP A 1 176 ? 1.129 -2.315 23.009 1.00 56.19 176 ASP A C 1
ATOM 1297 O O . ASP A 1 176 ? 0.395 -1.320 22.991 1.00 56.19 176 ASP A O 1
ATOM 1301 N N . PRO A 1 177 ? 0.762 -3.442 23.651 1.00 54.50 177 PRO A N 1
ATOM 1302 C CA . PRO A 1 177 ? -0.502 -3.545 24.377 1.00 54.50 177 PRO A CA 1
ATOM 1303 C C . PRO A 1 177 ? -0.569 -2.592 25.578 1.00 54.50 177 PRO A C 1
ATOM 1305 O O . PRO A 1 177 ? -1.667 -2.227 25.986 1.00 54.50 177 PRO A O 1
ATOM 1308 N N . ASN A 1 178 ? 0.574 -2.135 26.102 1.00 56.69 178 ASN A N 1
ATOM 1309 C CA . ASN A 1 178 ? 0.609 -1.189 27.217 1.00 56.69 178 ASN A CA 1
ATOM 1310 C C . ASN A 1 178 ? 0.311 0.240 26.745 1.00 56.69 178 ASN A C 1
ATOM 1312 O O . ASN A 1 178 ? -0.313 1.018 27.465 1.00 56.69 178 ASN A O 1
ATOM 1316 N N . CYS A 1 179 ? 0.698 0.575 25.512 1.00 56.03 179 CYS A N 1
ATOM 1317 C CA . CYS A 1 179 ? 0.547 1.926 24.974 1.00 56.03 179 CYS A CA 1
ATOM 1318 C C . CYS A 1 179 ? -0.631 2.087 24.005 1.00 56.03 179 CYS A C 1
ATOM 1320 O O . CYS A 1 179 ? -0.949 3.218 23.659 1.00 56.03 179 CYS A O 1
ATOM 1322 N N . HIS A 1 180 ? -1.295 1.002 23.583 1.00 68.31 180 HIS A N 1
ATOM 1323 C CA . HIS A 1 180 ? -2.365 1.037 22.570 1.00 68.31 180 HIS A CA 1
ATOM 1324 C C . HIS A 1 180 ? -1.923 1.741 21.273 1.00 68.31 180 HIS A C 1
ATOM 1326 O O . HIS A 1 180 ? -2.720 2.389 20.599 1.00 68.31 180 HIS A O 1
ATOM 1332 N N . THR A 1 181 ? -0.641 1.608 20.923 1.00 70.50 181 THR A N 1
ATOM 1333 C CA . THR A 1 181 ? -0.052 2.199 19.720 1.00 70.50 181 THR A CA 1
ATOM 1334 C C . THR A 1 181 ? 0.405 1.124 18.748 1.00 70.50 181 THR A C 1
ATOM 1336 O O . THR A 1 181 ? 0.920 0.062 19.123 1.00 70.50 181 THR A O 1
ATOM 1339 N N . VAL A 1 182 ? 0.214 1.418 17.465 1.00 73.31 182 VAL A N 1
ATOM 1340 C CA . VAL A 1 182 ? 0.798 0.662 16.362 1.00 73.31 182 VAL A CA 1
ATOM 1341 C C . VAL A 1 182 ? 2.220 1.170 16.171 1.00 73.31 182 VAL A C 1
ATOM 1343 O O . VAL A 1 182 ? 2.445 2.375 16.113 1.00 73.31 182 VAL A O 1
ATOM 1346 N N . LYS A 1 183 ? 3.194 0.262 16.091 1.00 71.94 183 LYS A N 1
ATOM 1347 C CA . LYS A 1 183 ? 4.590 0.623 15.817 1.00 71.94 183 LYS A CA 1
ATOM 1348 C C . LYS A 1 183 ? 4.937 0.197 14.390 1.00 71.94 183 LYS A C 1
ATOM 1350 O O . LYS A 1 183 ? 5.156 -0.999 14.168 1.00 71.94 183 LYS A O 1
ATOM 1355 N N . PRO A 1 184 ? 4.985 1.131 13.420 1.00 71.25 184 PRO A N 1
ATOM 1356 C CA . PRO A 1 184 ? 5.558 0.848 12.112 1.00 71.25 184 PRO A CA 1
ATOM 1357 C C . PRO A 1 184 ? 7.011 0.417 12.317 1.00 71.25 184 PRO A C 1
ATOM 1359 O O . PRO A 1 184 ? 7.784 1.124 12.961 1.00 71.25 184 PRO A O 1
ATOM 1362 N N . ARG A 1 185 ? 7.375 -0.769 11.829 1.00 69.56 185 ARG A N 1
ATOM 1363 C CA . ARG A 1 185 ? 8.760 -1.245 11.906 1.00 69.56 185 ARG A CA 1
ATOM 1364 C C . ARG A 1 185 ? 9.601 -0.649 10.780 1.00 69.56 185 ARG A C 1
ATOM 1366 O O . ARG A 1 185 ? 9.082 -0.289 9.726 1.00 69.56 185 ARG A O 1
ATOM 1373 N N . ASP A 1 186 ? 10.901 -0.588 11.022 1.00 70.75 186 ASP A N 1
ATOM 1374 C CA . ASP A 1 186 ? 11.937 0.013 10.177 1.00 70.75 186 ASP A CA 1
ATOM 1375 C C . ASP A 1 186 ? 12.646 -0.995 9.253 1.00 70.75 186 ASP A C 1
ATOM 1377 O O . ASP A 1 186 ? 13.507 -0.617 8.461 1.00 70.75 186 ASP A O 1
ATOM 1381 N N . THR A 1 187 ? 12.247 -2.270 9.285 1.00 74.94 187 THR A N 1
ATOM 1382 C CA . THR A 1 187 ? 12.869 -3.343 8.499 1.00 74.94 187 THR A CA 1
ATOM 1383 C C . THR A 1 187 ? 11.874 -4.084 7.606 1.00 74.94 187 THR A C 1
ATOM 1385 O O . THR A 1 187 ? 10.803 -4.522 8.033 1.00 74.94 187 THR A O 1
ATOM 1388 N N . TYR A 1 188 ? 12.267 -4.294 6.347 1.00 75.94 188 TYR A N 1
ATOM 1389 C CA . TYR A 1 188 ? 11.427 -4.949 5.339 1.00 75.94 188 TYR A CA 1
ATOM 1390 C C . TYR A 1 188 ? 11.172 -6.442 5.613 1.00 75.94 188 TYR A C 1
ATOM 1392 O O . TYR A 1 188 ? 10.109 -6.958 5.272 1.00 75.94 188 TYR A O 1
ATOM 1400 N N . GLY A 1 189 ? 12.087 -7.137 6.302 1.00 72.62 189 GLY A N 1
ATOM 1401 C CA . GLY A 1 189 ? 11.948 -8.567 6.625 1.00 72.62 189 GLY A CA 1
ATOM 1402 C C . GLY A 1 189 ? 10.710 -8.919 7.464 1.00 72.62 189 GLY A C 1
ATOM 1403 O O . GLY A 1 189 ? 10.294 -10.072 7.524 1.00 72.62 189 GLY A O 1
ATOM 1404 N N . TRP A 1 190 ? 10.074 -7.932 8.092 1.00 71.38 190 TRP A N 1
ATOM 1405 C CA . TRP A 1 190 ? 8.787 -8.122 8.755 1.00 71.38 190 TRP A CA 1
ATOM 1406 C C . TRP A 1 190 ? 7.592 -7.912 7.814 1.00 71.38 190 TRP A C 1
ATOM 1408 O O . TRP A 1 190 ? 6.569 -8.583 7.953 1.00 71.38 190 TRP A O 1
ATOM 1418 N N . VAL A 1 191 ? 7.728 -7.001 6.848 1.00 78.19 191 VAL A N 1
ATOM 1419 C CA . VAL A 1 191 ? 6.689 -6.663 5.868 1.00 78.19 191 VAL A CA 1
ATOM 1420 C C . VAL A 1 191 ? 6.449 -7.818 4.900 1.00 78.19 191 VAL A C 1
ATOM 1422 O O . VAL A 1 191 ? 5.300 -8.130 4.618 1.00 78.19 191 VAL A O 1
ATOM 1425 N N . ILE A 1 192 ? 7.508 -8.503 4.461 1.00 74.88 192 ILE A N 1
ATOM 1426 C CA . ILE A 1 192 ? 7.433 -9.621 3.500 1.00 74.88 192 ILE A CA 1
ATOM 1427 C C . ILE A 1 192 ? 6.515 -10.776 3.953 1.00 74.88 192 ILE A C 1
ATOM 1429 O O . ILE A 1 192 ? 5.985 -11.522 3.135 1.00 74.88 192 ILE A O 1
ATOM 1433 N N . ASN A 1 193 ? 6.290 -10.920 5.262 1.00 74.00 193 ASN A N 1
ATOM 1434 C CA . ASN A 1 193 ? 5.419 -11.953 5.830 1.00 74.00 193 ASN A CA 1
ATOM 1435 C C . ASN A 1 193 ? 3.950 -11.507 5.956 1.00 74.00 193 ASN A C 1
ATOM 1437 O O . ASN A 1 193 ? 3.098 -12.285 6.387 1.00 74.00 193 ASN A O 1
ATOM 1441 N N . ASP A 1 194 ? 3.636 -10.258 5.610 1.00 79.31 194 ASP A N 1
ATOM 1442 C CA . ASP A 1 194 ? 2.290 -9.700 5.640 1.00 79.31 194 ASP A CA 1
ATOM 1443 C C . ASP A 1 194 ? 1.949 -9.087 4.280 1.00 79.31 194 ASP A C 1
ATOM 1445 O O . ASP A 1 194 ? 2.299 -7.946 3.985 1.00 79.31 194 ASP A O 1
ATOM 1449 N N . LYS A 1 195 ? 1.229 -9.861 3.461 1.00 82.31 195 LYS A N 1
ATOM 1450 C CA . LYS A 1 195 ? 0.883 -9.483 2.089 1.00 82.31 195 LYS A CA 1
ATOM 1451 C C . LYS A 1 195 ? 0.209 -8.110 1.993 1.00 82.31 195 LYS A C 1
ATOM 1453 O O . LYS A 1 195 ? 0.536 -7.356 1.088 1.00 82.31 195 LYS A O 1
ATOM 1458 N N . ASP A 1 196 ? -0.682 -7.763 2.922 1.00 85.88 196 ASP A N 1
ATOM 1459 C CA . ASP A 1 196 ? -1.402 -6.483 2.864 1.00 85.88 196 ASP A CA 1
ATOM 1460 C C . ASP A 1 196 ? -0.438 -5.299 3.051 1.00 85.88 196 ASP A C 1
ATOM 1462 O O . ASP A 1 196 ? -0.619 -4.231 2.472 1.00 85.88 196 ASP A O 1
ATOM 1466 N N . LEU A 1 197 ? 0.611 -5.483 3.858 1.00 86.88 197 LEU A N 1
ATOM 1467 C CA . LEU A 1 197 ? 1.655 -4.480 4.063 1.00 86.88 197 LEU A CA 1
ATOM 1468 C C . LEU A 1 197 ? 2.647 -4.454 2.895 1.00 86.88 197 LEU A C 1
ATOM 1470 O O . LEU A 1 197 ? 3.079 -3.378 2.482 1.00 86.88 197 LEU A O 1
ATOM 1474 N N . GLU A 1 198 ? 2.984 -5.624 2.348 1.00 86.31 198 GLU A N 1
ATOM 1475 C CA . GLU A 1 198 ? 3.824 -5.746 1.154 1.00 86.31 198 GLU A CA 1
ATOM 1476 C C . GLU A 1 198 ? 3.173 -5.074 -0.065 1.00 86.31 198 GLU A C 1
ATOM 1478 O O . GLU A 1 198 ? 3.868 -4.376 -0.805 1.00 86.31 198 GLU A O 1
ATOM 1483 N N . ASP A 1 199 ? 1.852 -5.200 -0.237 1.00 90.31 199 ASP A N 1
ATOM 1484 C CA . ASP A 1 199 ? 1.096 -4.570 -1.325 1.00 90.31 199 ASP A CA 1
ATOM 1485 C C . ASP A 1 199 ? 1.291 -3.035 -1.321 1.00 90.31 199 ASP A C 1
ATOM 1487 O O . ASP A 1 199 ? 1.489 -2.434 -2.381 1.00 90.31 199 ASP A O 1
ATOM 1491 N N . PHE A 1 200 ? 1.336 -2.392 -0.144 1.00 91.56 200 PHE A N 1
ATOM 1492 C CA . PHE A 1 200 ? 1.650 -0.959 -0.027 1.00 91.56 200 PHE A CA 1
ATOM 1493 C C . PHE A 1 200 ? 3.093 -0.646 -0.405 1.00 91.56 200 PHE A C 1
ATOM 1495 O O . PHE A 1 200 ? 3.324 0.265 -1.197 1.00 91.56 200 PHE A O 1
ATOM 1502 N N . VAL A 1 201 ? 4.069 -1.391 0.121 1.00 90.00 201 VAL A N 1
ATOM 1503 C CA . VAL A 1 201 ? 5.491 -1.129 -0.163 1.00 90.00 201 VAL A CA 1
ATOM 1504 C C . VAL A 1 201 ? 5.797 -1.293 -1.650 1.00 90.00 201 VAL A C 1
ATOM 1506 O O . VAL A 1 201 ? 6.469 -0.444 -2.233 1.00 90.00 201 VAL A O 1
ATOM 1509 N N . VAL A 1 202 ? 5.259 -2.335 -2.286 1.00 90.56 202 VAL A N 1
ATOM 1510 C CA . VAL A 1 202 ? 5.397 -2.568 -3.731 1.00 90.56 202 VAL A CA 1
ATOM 1511 C C . VAL A 1 202 ? 4.771 -1.423 -4.520 1.00 90.56 202 VAL A C 1
ATOM 1513 O O . VAL A 1 202 ? 5.419 -0.871 -5.409 1.00 90.56 202 VAL A O 1
ATOM 1516 N N . SER A 1 203 ? 3.546 -1.026 -4.167 1.00 92.12 203 SER A N 1
ATOM 1517 C CA . SER A 1 203 ? 2.840 0.081 -4.823 1.00 92.12 203 SER A CA 1
ATOM 1518 C C . SER A 1 203 ? 3.602 1.401 -4.691 1.00 92.12 203 SER A C 1
ATOM 1520 O O . SER A 1 203 ? 3.784 2.117 -5.676 1.00 92.12 203 SER A O 1
ATOM 1522 N N . ALA A 1 204 ? 4.093 1.709 -3.490 1.00 92.31 204 ALA A N 1
ATOM 1523 C CA . ALA A 1 204 ? 4.823 2.933 -3.185 1.00 92.31 204 ALA A CA 1
ATOM 1524 C C . ALA A 1 204 ? 6.177 2.976 -3.899 1.00 92.31 204 ALA A C 1
ATOM 1526 O O . ALA A 1 204 ? 6.525 3.984 -4.516 1.00 92.31 204 ALA A O 1
ATOM 1527 N N . TYR A 1 205 ? 6.930 1.874 -3.880 1.00 91.56 205 TYR A N 1
ATOM 1528 C CA . TYR A 1 205 ? 8.216 1.817 -4.566 1.00 91.56 205 TYR A CA 1
ATOM 1529 C C . TYR A 1 205 ? 8.042 1.904 -6.085 1.00 91.56 205 TYR A C 1
ATOM 1531 O O . TYR A 1 205 ? 8.750 2.667 -6.744 1.00 91.56 205 TYR A O 1
ATOM 1539 N N . LEU A 1 206 ? 7.039 1.221 -6.647 1.00 91.38 206 LEU A N 1
ATOM 1540 C CA . LEU A 1 206 ? 6.699 1.360 -8.061 1.00 91.38 206 LEU A CA 1
ATOM 1541 C C . LEU A 1 206 ? 6.326 2.812 -8.405 1.00 91.38 206 LEU A C 1
ATOM 1543 O O . LEU A 1 206 ? 6.821 3.342 -9.401 1.00 91.38 206 LEU A O 1
ATOM 1547 N N . ALA A 1 207 ? 5.547 3.495 -7.560 1.00 91.81 207 ALA A N 1
ATOM 1548 C CA . ALA A 1 207 ? 5.232 4.913 -7.737 1.00 91.81 207 ALA A CA 1
ATOM 1549 C C . ALA A 1 207 ? 6.497 5.794 -7.772 1.00 91.81 207 ALA A C 1
ATOM 1551 O O . ALA A 1 207 ? 6.596 6.678 -8.630 1.00 91.81 207 ALA A O 1
ATOM 1552 N N . LEU A 1 208 ? 7.492 5.532 -6.911 1.00 90.88 208 LEU A N 1
ATOM 1553 C CA . LEU A 1 208 ? 8.794 6.216 -6.950 1.00 90.88 208 LEU A CA 1
ATOM 1554 C C . LEU A 1 208 ? 9.560 5.912 -8.236 1.00 90.88 208 LEU A C 1
ATOM 1556 O O . LEU A 1 208 ? 10.134 6.821 -8.839 1.00 90.88 208 LEU A O 1
ATOM 1560 N N . CYS A 1 209 ? 9.575 4.658 -8.687 1.00 91.06 209 CYS A N 1
ATOM 1561 C CA . CYS A 1 209 ? 10.238 4.269 -9.928 1.00 91.06 209 CYS A CA 1
ATOM 1562 C C . CYS A 1 209 ? 9.614 4.954 -11.150 1.00 91.06 209 CYS A C 1
ATOM 1564 O O . CYS A 1 209 ? 10.362 5.405 -12.027 1.00 91.06 209 CYS A O 1
ATOM 1566 N N . ILE A 1 210 ? 8.282 5.074 -11.192 1.00 91.69 210 ILE A N 1
ATOM 1567 C CA . ILE A 1 210 ? 7.538 5.816 -12.220 1.00 91.69 210 ILE A CA 1
ATOM 1568 C C . ILE A 1 210 ? 7.906 7.297 -12.156 1.00 91.69 210 ILE A C 1
ATOM 1570 O O . ILE A 1 210 ? 8.378 7.830 -13.156 1.00 91.69 210 ILE A O 1
ATOM 1574 N N . LYS A 1 211 ? 7.817 7.929 -10.977 1.00 89.69 211 LYS A N 1
ATOM 1575 C CA . LYS A 1 211 ? 8.181 9.342 -10.767 1.00 89.69 211 LYS A CA 1
ATOM 1576 C C . LYS A 1 211 ? 9.608 9.643 -11.229 1.00 89.69 211 LYS A C 1
ATOM 1578 O O . LYS A 1 211 ? 9.853 10.560 -12.002 1.00 89.69 211 LYS A O 1
ATOM 1583 N N . ARG A 1 212 ? 10.577 8.817 -10.829 1.00 90.19 212 ARG A N 1
ATOM 1584 C CA . ARG A 1 212 ? 11.985 8.950 -11.246 1.00 90.19 212 ARG A CA 1
ATOM 1585 C C . ARG A 1 212 ? 12.168 8.736 -12.758 1.00 90.19 212 ARG A C 1
ATOM 1587 O O . ARG A 1 212 ? 13.261 8.954 -13.289 1.00 90.19 212 ARG A O 1
ATOM 1594 N N . SER A 1 213 ? 11.193 8.137 -13.443 1.00 91.56 213 SER A N 1
ATOM 1595 C CA . SER A 1 213 ? 11.217 7.847 -14.885 1.00 91.56 213 SER A CA 1
ATOM 1596 C C . SER A 1 213 ? 10.530 8.930 -15.705 1.00 91.56 213 SER A C 1
ATOM 1598 O O . SER A 1 213 ? 10.510 8.840 -16.931 1.00 91.56 213 SER A O 1
ATOM 1600 N N . GLU A 1 214 ? 9.997 9.960 -15.067 1.00 89.88 214 GLU A N 1
ATOM 1601 C CA . GLU A 1 214 ? 9.410 11.101 -15.750 1.00 89.88 214 GLU A CA 1
ATOM 1602 C C . GLU A 1 214 ? 10.507 11.929 -16.418 1.00 89.88 214 GLU A C 1
ATOM 1604 O O . GLU A 1 214 ? 11.582 12.153 -15.858 1.00 89.88 214 GLU A O 1
ATOM 1609 N N . LYS A 1 215 ? 10.249 12.345 -17.659 1.00 89.50 215 LYS A N 1
ATOM 1610 C CA . LYS A 1 215 ? 11.126 13.219 -18.440 1.00 89.50 215 LYS A CA 1
ATOM 1611 C C . LYS A 1 215 ? 10.270 14.117 -19.336 1.00 89.50 215 LYS A C 1
ATOM 1613 O O . LYS A 1 215 ? 9.254 13.636 -19.841 1.00 89.50 215 LYS A O 1
ATOM 1618 N N . PRO A 1 216 ? 10.675 15.372 -19.595 1.00 89.06 216 PRO A N 1
ATOM 1619 C CA . PRO A 1 216 ? 10.022 16.199 -20.607 1.00 89.06 216 PRO A CA 1
ATOM 1620 C C . PRO A 1 216 ? 9.944 15.471 -21.957 1.00 89.06 216 PRO A C 1
ATOM 1622 O O . PRO A 1 216 ? 10.920 14.856 -22.387 1.00 89.06 216 PRO A O 1
ATOM 1625 N N . GLY A 1 217 ? 8.773 15.507 -22.600 1.00 88.38 217 GLY A N 1
ATOM 1626 C CA . GLY A 1 217 ? 8.514 14.838 -23.883 1.00 88.38 217 GLY A CA 1
ATOM 1627 C C . GLY A 1 217 ? 8.243 13.328 -23.804 1.00 88.38 217 GLY A C 1
ATOM 1628 O O . GLY A 1 217 ? 7.972 12.712 -24.831 1.00 88.38 217 GLY A O 1
ATOM 1629 N N . ARG A 1 218 ? 8.292 12.714 -22.615 1.00 91.69 218 ARG A N 1
ATOM 1630 C CA . ARG A 1 218 ? 7.894 11.315 -22.407 1.00 91.69 218 ARG A CA 1
ATOM 1631 C C . ARG A 1 218 ? 6.399 11.225 -22.106 1.00 91.69 218 ARG A C 1
ATOM 1633 O O . ARG A 1 218 ? 5.895 11.973 -21.272 1.00 91.69 218 ARG A O 1
ATOM 1640 N N . THR A 1 219 ? 5.702 10.288 -22.748 1.00 91.25 219 THR A N 1
ATOM 1641 C CA . THR A 1 219 ? 4.282 10.037 -22.461 1.00 91.25 219 THR A CA 1
ATOM 1642 C C . THR A 1 219 ? 4.096 9.404 -21.079 1.00 91.25 219 THR A C 1
ATOM 1644 O O . THR A 1 219 ? 5.011 8.772 -20.547 1.00 91.25 219 THR A O 1
ATOM 1647 N N . ALA A 1 220 ? 2.894 9.518 -20.510 1.00 89.75 220 ALA A N 1
ATOM 1648 C CA . ALA A 1 220 ? 2.575 8.897 -19.225 1.00 89.75 220 ALA A CA 1
ATOM 1649 C C . ALA A 1 220 ? 2.765 7.373 -19.247 1.00 89.75 220 ALA A C 1
ATOM 1651 O O . ALA A 1 220 ? 3.396 6.802 -18.357 1.00 89.75 220 ALA A O 1
ATOM 1652 N N . LEU A 1 221 ? 2.298 6.716 -20.313 1.00 91.50 221 LEU A N 1
ATOM 1653 C CA . LEU A 1 221 ? 2.445 5.273 -20.486 1.00 91.50 221 LEU A CA 1
ATOM 1654 C C . LEU A 1 221 ? 3.915 4.856 -20.632 1.00 91.50 221 LEU A C 1
ATOM 1656 O O . LEU A 1 221 ? 4.326 3.848 -20.060 1.00 91.50 221 LEU A O 1
ATOM 1660 N N . ASP A 1 222 ? 4.730 5.630 -21.354 1.00 94.25 222 ASP A N 1
ATOM 1661 C CA . ASP A 1 222 ? 6.169 5.371 -21.412 1.00 94.25 222 ASP A CA 1
ATOM 1662 C C . ASP A 1 222 ? 6.810 5.549 -20.033 1.00 94.25 222 ASP A C 1
ATOM 1664 O O . ASP A 1 222 ? 7.581 4.689 -19.615 1.00 94.25 222 ASP A O 1
ATOM 1668 N N . ALA A 1 223 ? 6.475 6.609 -19.289 1.00 92.88 223 ALA A N 1
ATOM 1669 C CA . ALA A 1 223 ? 6.983 6.812 -17.930 1.00 92.88 223 ALA A CA 1
ATOM 1670 C C . ALA A 1 223 ? 6.664 5.618 -17.015 1.00 92.88 223 ALA A C 1
ATOM 1672 O O . ALA A 1 223 ? 7.538 5.182 -16.265 1.00 92.88 223 ALA A O 1
ATOM 1673 N N . VAL A 1 224 ? 5.470 5.032 -17.147 1.00 93.62 224 VAL A N 1
ATOM 1674 C CA . VAL A 1 224 ? 5.080 3.803 -16.441 1.00 93.62 224 VAL A CA 1
ATOM 1675 C C . VAL A 1 224 ? 5.952 2.622 -16.852 1.00 93.62 224 VAL A C 1
ATOM 1677 O O . VAL A 1 224 ? 6.510 1.950 -15.989 1.00 93.62 224 VAL A O 1
ATOM 1680 N N . ARG A 1 225 ? 6.136 2.385 -18.154 1.00 95.50 225 ARG A N 1
ATOM 1681 C CA . ARG A 1 225 ? 6.961 1.274 -18.664 1.00 95.50 225 ARG A CA 1
ATOM 1682 C C . ARG A 1 225 ? 8.428 1.398 -18.253 1.00 95.50 225 ARG A C 1
ATOM 1684 O O . ARG A 1 225 ? 9.013 0.430 -17.774 1.00 95.50 225 ARG A O 1
ATOM 1691 N N . PHE A 1 226 ? 9.002 2.598 -18.345 1.00 94.56 226 PHE A N 1
ATOM 1692 C CA . PHE A 1 226 ? 10.336 2.892 -17.811 1.00 94.56 226 PHE A CA 1
ATOM 1693 C C . PHE A 1 226 ? 10.392 2.724 -16.285 1.00 94.56 226 PHE A C 1
ATOM 1695 O O . PHE A 1 226 ? 11.400 2.249 -15.763 1.00 94.56 226 PHE A O 1
ATOM 1702 N N . GLY A 1 227 ? 9.320 3.079 -15.573 1.00 92.56 227 GLY A N 1
ATOM 1703 C CA . GLY A 1 227 ? 9.180 2.871 -14.134 1.00 92.56 227 GLY A CA 1
ATOM 1704 C C . GLY A 1 227 ? 9.217 1.395 -13.753 1.00 92.56 227 GLY A C 1
ATOM 1705 O O . GLY A 1 227 ? 10.025 1.014 -12.913 1.00 92.56 227 GLY A O 1
ATOM 1706 N N . VAL A 1 228 ? 8.426 0.558 -14.424 1.00 93.19 228 VAL A N 1
ATOM 1707 C CA . VAL A 1 228 ? 8.415 -0.900 -14.230 1.00 93.19 228 VAL A CA 1
ATOM 1708 C C . VAL A 1 228 ? 9.770 -1.516 -14.590 1.00 93.19 228 VAL A C 1
ATOM 1710 O O . VAL A 1 228 ? 10.296 -2.332 -13.839 1.00 93.19 228 VAL A O 1
ATOM 1713 N N . ALA A 1 229 ? 10.402 -1.080 -15.682 1.00 92.00 229 ALA A N 1
ATOM 1714 C CA . ALA A 1 229 ? 11.747 -1.535 -16.032 1.00 92.00 229 ALA A CA 1
ATOM 1715 C C . ALA A 1 229 ? 12.791 -1.137 -14.972 1.00 92.00 229 ALA A C 1
ATOM 1717 O O . ALA A 1 229 ? 13.688 -1.916 -14.653 1.00 92.00 229 ALA A O 1
ATOM 1718 N N . ARG A 1 230 ? 12.690 0.070 -14.397 1.00 91.25 230 ARG A N 1
ATOM 1719 C CA . ARG A 1 230 ? 13.550 0.487 -13.280 1.00 91.25 230 ARG A CA 1
ATOM 1720 C C . ARG A 1 230 ? 13.283 -0.348 -12.031 1.00 91.25 230 ARG A C 1
ATOM 1722 O O . ARG A 1 230 ? 14.249 -0.688 -11.361 1.00 91.25 230 ARG A O 1
ATOM 1729 N N . TYR A 1 231 ? 12.023 -0.645 -11.727 1.00 89.38 231 TYR A N 1
ATOM 1730 C CA . TYR A 1 231 ? 11.640 -1.504 -10.607 1.00 89.38 231 TYR A CA 1
ATOM 1731 C C . TYR A 1 231 ? 12.282 -2.896 -10.740 1.00 89.38 231 TYR A C 1
ATOM 1733 O O . TYR A 1 231 ? 12.856 -3.398 -9.787 1.00 89.38 231 TYR A O 1
ATOM 1741 N N . HIS A 1 232 ? 12.325 -3.446 -11.957 1.00 87.06 232 HIS A N 1
ATOM 1742 C CA . HIS A 1 232 ? 13.053 -4.678 -12.288 1.00 87.06 232 HIS A CA 1
ATOM 1743 C C . HIS A 1 232 ? 14.599 -4.552 -12.191 1.00 87.06 232 HIS A C 1
ATOM 1745 O O . HIS A 1 232 ? 15.336 -5.481 -12.513 1.00 87.06 232 HIS A O 1
ATOM 1751 N N . GLY A 1 233 ? 15.143 -3.383 -11.842 1.00 84.94 233 GLY A N 1
ATOM 1752 C CA . GLY A 1 233 ? 16.590 -3.149 -11.786 1.00 84.94 233 GLY A CA 1
ATOM 1753 C C . GLY A 1 233 ? 17.250 -2.894 -13.146 1.00 84.94 233 GLY A C 1
ATOM 1754 O O . GLY A 1 233 ? 18.475 -2.847 -13.255 1.00 84.94 233 GLY A O 1
ATOM 1755 N N . ALA A 1 234 ? 16.479 -2.672 -14.216 1.00 88.06 234 ALA A N 1
ATOM 1756 C CA . ALA A 1 234 ? 17.022 -2.537 -15.569 1.00 88.06 234 ALA A CA 1
ATOM 1757 C C . ALA A 1 234 ? 17.615 -1.150 -15.889 1.00 88.06 234 ALA A C 1
ATOM 1759 O O . ALA A 1 234 ? 18.003 -0.907 -17.033 1.00 88.06 234 ALA A O 1
ATOM 1760 N N . LEU A 1 235 ? 17.712 -0.230 -14.919 1.00 88.50 235 LEU A N 1
ATOM 1761 C CA . LEU A 1 235 ? 18.167 1.148 -15.157 1.00 88.50 235 LEU A CA 1
ATOM 1762 C C . LEU A 1 235 ? 19.525 1.234 -15.886 1.00 88.50 235 LEU A C 1
ATOM 1764 O O . LEU A 1 235 ? 19.579 1.932 -16.902 1.00 88.50 235 LEU A O 1
ATOM 1768 N N . PRO A 1 236 ? 20.596 0.525 -15.468 1.00 88.12 236 PRO A N 1
ATOM 1769 C CA . PRO A 1 236 ? 21.876 0.584 -16.178 1.00 88.12 236 PRO A CA 1
ATOM 1770 C C . PRO A 1 236 ? 21.773 0.087 -17.625 1.00 88.12 236 PRO A C 1
ATOM 1772 O O . PRO A 1 236 ? 22.389 0.654 -18.527 1.00 88.12 236 PRO A O 1
ATOM 1775 N N . SER A 1 237 ? 20.960 -0.944 -17.865 1.00 88.81 237 SER A N 1
ATOM 1776 C CA . SER A 1 237 ? 20.753 -1.520 -19.199 1.00 88.81 237 SER A CA 1
ATOM 1777 C C . SER A 1 237 ? 19.956 -0.582 -20.104 1.00 88.81 237 SER A C 1
ATOM 1779 O O . SER A 1 237 ? 20.300 -0.420 -21.271 1.00 88.81 237 SER A O 1
ATOM 1781 N N . MET A 1 238 ? 18.945 0.103 -19.560 1.00 92.25 238 MET A N 1
ATOM 1782 C CA . MET A 1 238 ? 18.207 1.137 -20.287 1.00 92.25 238 MET A CA 1
ATOM 1783 C C . MET A 1 238 ? 19.109 2.311 -20.674 1.00 92.25 238 MET A C 1
ATOM 1785 O O . MET A 1 238 ? 19.044 2.769 -21.811 1.00 92.25 238 MET A O 1
ATOM 1789 N N . ILE A 1 239 ? 19.986 2.767 -19.770 1.00 92.31 239 ILE A N 1
ATOM 1790 C CA . ILE A 1 239 ? 20.957 3.832 -20.069 1.00 92.31 239 ILE A CA 1
ATOM 1791 C C . ILE A 1 239 ? 21.896 3.398 -21.202 1.00 92.31 239 ILE A C 1
ATOM 1793 O O . ILE A 1 239 ? 22.110 4.164 -22.140 1.00 92.31 239 ILE A O 1
ATOM 1797 N N . LYS A 1 240 ? 22.411 2.160 -21.155 1.00 92.19 240 LYS A N 1
ATOM 1798 C CA . LYS A 1 240 ? 23.251 1.597 -22.225 1.00 92.19 240 LYS A CA 1
ATOM 1799 C C . LYS A 1 240 ? 22.511 1.534 -23.563 1.00 92.19 240 LYS A C 1
ATOM 1801 O O . LYS A 1 240 ? 23.045 2.002 -24.562 1.00 92.19 240 LYS A O 1
ATOM 1806 N N . ALA A 1 241 ? 21.275 1.035 -23.578 1.00 93.00 241 ALA A N 1
ATOM 1807 C CA . ALA A 1 241 ? 20.444 0.986 -24.783 1.00 93.00 241 ALA A CA 1
ATOM 1808 C C . ALA A 1 241 ? 20.208 2.387 -25.382 1.00 93.00 241 ALA A C 1
ATOM 1810 O O . ALA A 1 241 ? 20.208 2.559 -26.595 1.00 93.00 241 ALA A O 1
ATOM 1811 N N . GLN A 1 242 ? 20.068 3.408 -24.534 1.00 93.56 242 GLN A N 1
ATOM 1812 C CA . GLN A 1 242 ? 19.841 4.794 -24.942 1.00 93.56 242 GLN A CA 1
ATOM 1813 C C . GLN A 1 242 ? 21.100 5.528 -25.436 1.00 93.56 242 GLN A C 1
ATOM 1815 O O . GLN A 1 242 ? 20.966 6.608 -26.012 1.00 93.56 242 GLN A O 1
ATOM 1820 N N . ALA A 1 243 ? 22.311 5.006 -25.212 1.00 91.31 243 ALA A N 1
ATOM 1821 C CA . ALA A 1 243 ? 23.559 5.747 -25.425 1.00 91.31 243 ALA A CA 1
ATOM 1822 C C . ALA A 1 243 ? 23.759 6.219 -26.882 1.00 91.31 243 ALA A C 1
ATOM 1824 O O . ALA A 1 243 ? 24.239 7.330 -27.091 1.00 91.31 243 ALA A O 1
ATOM 1825 N N . GLY A 1 244 ? 23.319 5.431 -27.870 1.00 83.69 244 GLY A N 1
ATOM 1826 C CA . GLY A 1 244 ? 23.447 5.738 -29.305 1.00 83.69 244 GLY A CA 1
ATOM 1827 C C . GLY A 1 244 ? 22.173 6.242 -29.994 1.00 83.69 244 GLY A C 1
ATOM 1828 O O . GLY A 1 244 ? 22.159 6.395 -31.210 1.00 83.69 244 GLY A O 1
ATOM 1829 N N . MET A 1 245 ? 21.086 6.464 -29.251 1.00 93.94 245 MET A N 1
ATOM 1830 C CA . MET A 1 245 ? 19.793 6.868 -29.822 1.00 93.94 245 MET A CA 1
ATOM 1831 C C . MET A 1 245 ? 19.684 8.389 -29.996 1.00 93.94 245 MET A C 1
ATOM 1833 O O . MET A 1 245 ? 20.344 9.155 -29.289 1.00 93.94 245 MET A O 1
ATOM 1837 N N . SER A 1 246 ? 18.795 8.845 -30.882 1.00 91.88 246 SER A N 1
ATOM 1838 C CA . SER A 1 246 ? 18.400 10.258 -30.941 1.00 91.88 246 SER A CA 1
ATOM 1839 C C . SER A 1 246 ? 17.635 10.665 -29.667 1.00 91.88 246 SER A C 1
ATOM 1841 O O . SER A 1 246 ? 17.047 9.818 -28.991 1.00 91.88 246 SER A O 1
ATOM 1843 N N . ASN A 1 247 ? 17.627 11.953 -29.301 1.00 86.12 247 ASN A N 1
ATOM 1844 C CA . ASN A 1 247 ? 16.933 12.412 -28.086 1.00 86.12 247 ASN A CA 1
ATOM 1845 C C . ASN A 1 247 ? 15.433 12.043 -28.051 1.00 86.12 247 ASN A C 1
ATOM 1847 O O . ASN A 1 247 ? 15.000 11.560 -27.005 1.00 86.12 247 ASN A O 1
ATOM 1851 N N . PRO A 1 248 ? 14.655 12.184 -29.145 1.00 87.12 248 PRO A N 1
ATOM 1852 C CA . PRO A 1 248 ? 13.272 11.707 -29.181 1.00 87.12 248 PRO A CA 1
ATOM 1853 C C . PRO A 1 248 ? 13.147 10.193 -28.958 1.00 87.12 248 PRO A C 1
ATOM 1855 O O . PRO A 1 248 ? 12.315 9.758 -28.164 1.00 87.12 248 PRO A O 1
ATOM 1858 N N . ASP A 1 249 ? 14.012 9.383 -29.577 1.00 89.19 249 ASP A N 1
ATOM 1859 C CA . ASP A 1 249 ? 13.950 7.919 -29.454 1.00 89.19 249 ASP A CA 1
ATOM 1860 C C . ASP A 1 249 ? 14.222 7.440 -28.022 1.00 89.19 249 ASP A C 1
ATOM 1862 O O . ASP A 1 249 ? 13.585 6.497 -27.553 1.00 89.19 249 ASP A O 1
ATOM 1866 N N . LYS A 1 250 ? 15.104 8.121 -27.273 1.00 91.75 250 LYS A N 1
ATOM 1867 C CA . LYS A 1 250 ? 15.372 7.797 -25.857 1.00 91.75 250 LYS A CA 1
ATOM 1868 C C . LYS A 1 250 ? 14.129 7.946 -24.974 1.00 91.75 250 LYS A C 1
ATOM 1870 O O . LYS A 1 250 ? 14.082 7.380 -23.875 1.00 91.75 250 LYS A O 1
ATOM 1875 N N . LEU A 1 251 ? 13.144 8.739 -25.388 1.00 91.88 251 LEU A N 1
ATOM 1876 C CA . LEU A 1 251 ? 11.938 8.984 -24.601 1.00 91.88 251 LEU A CA 1
ATOM 1877 C C . LEU A 1 251 ? 10.884 7.889 -24.785 1.00 91.88 251 LEU A C 1
ATOM 1879 O O . LEU A 1 251 ? 10.088 7.706 -23.865 1.00 91.88 251 LEU A O 1
ATOM 1883 N N . LEU A 1 252 ? 10.934 7.139 -25.891 1.00 95.31 252 LEU A N 1
ATOM 1884 C CA . LEU A 1 252 ? 9.949 6.126 -26.272 1.00 95.31 252 LEU A CA 1
ATOM 1885 C C . LEU A 1 252 ? 10.343 4.740 -25.751 1.00 95.31 252 LEU A C 1
ATOM 1887 O O . LEU A 1 252 ? 11.428 4.236 -26.056 1.00 95.31 252 LEU A O 1
ATOM 1891 N N . TRP A 1 253 ? 9.446 4.079 -25.012 1.00 96.62 253 TRP A N 1
ATOM 1892 C CA . TRP A 1 253 ? 9.706 2.723 -24.521 1.00 96.62 253 TRP A CA 1
ATOM 1893 C C . TRP A 1 253 ? 9.953 1.750 -25.670 1.00 96.62 253 TRP A C 1
ATOM 1895 O O . TRP A 1 253 ? 10.866 0.941 -25.593 1.00 96.62 253 TRP A O 1
ATOM 1905 N N . THR A 1 254 ? 9.181 1.844 -26.753 1.00 96.69 254 THR A N 1
ATOM 1906 C CA . THR A 1 254 ? 9.265 0.923 -27.899 1.00 96.69 254 THR A CA 1
ATOM 1907 C C . THR A 1 254 ? 10.657 0.883 -28.527 1.00 96.69 254 THR A C 1
ATOM 1909 O O . THR A 1 254 ? 11.148 -0.192 -28.865 1.00 96.69 254 THR A O 1
ATOM 1912 N N . LYS A 1 255 ? 11.327 2.037 -28.631 1.00 97.31 255 LYS A N 1
ATOM 1913 C CA . LYS A 1 255 ? 12.689 2.149 -29.169 1.00 97.31 255 LYS A CA 1
ATOM 1914 C C . LYS A 1 255 ? 13.720 1.545 -28.223 1.00 97.31 255 LYS A C 1
ATOM 1916 O O . LYS A 1 255 ? 14.577 0.781 -28.657 1.00 97.31 255 LYS A O 1
ATOM 1921 N N . VAL A 1 256 ? 13.609 1.842 -26.928 1.00 96.06 256 VAL A N 1
ATOM 1922 C CA . VAL A 1 256 ? 14.513 1.281 -25.915 1.00 96.06 256 VAL A CA 1
ATOM 1923 C C . VAL A 1 256 ? 14.319 -0.231 -25.784 1.00 96.06 256 VAL A C 1
ATOM 1925 O O . VAL A 1 256 ? 15.299 -0.970 -25.791 1.00 96.06 256 VAL A O 1
ATOM 1928 N N . ALA A 1 257 ? 13.074 -0.706 -25.757 1.00 96.69 257 ALA A N 1
ATOM 1929 C CA . ALA A 1 257 ? 12.723 -2.120 -25.687 1.00 96.69 257 ALA A CA 1
ATOM 1930 C C . ALA A 1 257 ? 13.285 -2.926 -26.863 1.00 96.69 257 ALA A C 1
ATOM 1932 O O . ALA A 1 257 ? 13.767 -4.031 -26.652 1.00 96.69 257 ALA A O 1
ATOM 1933 N N . ALA A 1 258 ? 13.298 -2.369 -28.078 1.00 96.62 258 ALA A N 1
ATOM 1934 C CA . ALA A 1 258 ? 13.885 -3.033 -29.242 1.00 96.62 258 ALA A CA 1
ATOM 1935 C C . ALA A 1 258 ? 15.411 -3.230 -29.128 1.00 96.62 258 ALA A C 1
ATOM 1937 O O . ALA A 1 258 ? 15.952 -4.172 -29.700 1.00 96.62 258 ALA A O 1
ATOM 1938 N N . ALA A 1 259 ? 16.107 -2.370 -28.376 1.00 95.38 259 ALA A N 1
ATOM 1939 C CA . ALA A 1 259 ? 17.557 -2.445 -28.194 1.00 95.38 259 ALA A CA 1
ATOM 1940 C C . ALA A 1 259 ? 17.990 -3.324 -27.004 1.00 95.38 259 ALA A C 1
ATOM 1942 O O . ALA A 1 259 ? 19.127 -3.792 -26.969 1.00 95.38 259 ALA A O 1
ATOM 1943 N N . LEU A 1 260 ? 17.108 -3.573 -26.029 1.00 93.50 260 LEU A N 1
ATOM 1944 C CA . LEU A 1 260 ? 17.427 -4.366 -24.833 1.00 93.50 260 LEU A CA 1
ATOM 1945 C C . LEU A 1 260 ? 17.808 -5.839 -25.118 1.00 93.50 260 LEU A C 1
ATOM 1947 O O . LEU A 1 260 ? 18.741 -6.325 -24.472 1.00 93.50 260 LEU A O 1
ATOM 1951 N N . PRO A 1 261 ? 17.192 -6.563 -26.077 1.00 95.31 261 PRO A N 1
ATOM 1952 C CA . PRO A 1 261 ? 17.589 -7.933 -26.407 1.00 95.31 261 PRO A CA 1
ATOM 1953 C C . PRO A 1 261 ? 19.051 -8.067 -26.848 1.00 95.31 261 PRO A C 1
ATOM 1955 O O . PRO A 1 261 ? 19.719 -9.012 -26.439 1.00 95.31 261 PRO A O 1
ATOM 1958 N N . ALA A 1 262 ? 19.583 -7.090 -27.593 1.00 92.94 262 ALA A N 1
ATOM 1959 C CA . ALA A 1 262 ? 20.989 -7.080 -28.012 1.00 92.94 262 ALA A CA 1
ATOM 1960 C C . ALA A 1 262 ? 21.970 -6.938 -26.830 1.00 92.94 262 ALA A C 1
ATOM 1962 O O . ALA A 1 262 ? 23.148 -7.255 -26.957 1.00 92.94 262 ALA A O 1
ATOM 1963 N N . LEU A 1 263 ? 21.481 -6.493 -25.666 1.00 90.06 263 LEU A N 1
ATOM 1964 C CA . LEU A 1 263 ? 22.229 -6.421 -24.409 1.00 90.06 263 LEU A CA 1
ATOM 1965 C C . LEU A 1 263 ? 21.991 -7.643 -23.504 1.00 90.06 263 LEU A C 1
ATOM 1967 O O . LEU A 1 263 ? 22.353 -7.610 -22.328 1.00 90.06 263 LEU A O 1
ATOM 1971 N N . GLY A 1 264 ? 21.337 -8.694 -24.012 1.00 89.62 264 GLY A N 1
ATOM 1972 C CA . GLY A 1 264 ? 20.950 -9.867 -23.226 1.00 89.62 264 GLY A CA 1
ATOM 1973 C C . GLY A 1 264 ? 19.844 -9.579 -22.206 1.00 89.62 264 GLY A C 1
ATOM 1974 O O . GLY A 1 264 ? 19.764 -10.263 -21.191 1.00 89.62 264 GLY A O 1
ATOM 1975 N N . LYS A 1 265 ? 19.020 -8.544 -22.439 1.00 89.94 265 LYS A N 1
ATOM 1976 C CA . LYS A 1 265 ? 17.958 -8.080 -21.524 1.00 89.94 265 LYS A CA 1
ATOM 1977 C C . LYS A 1 265 ? 16.552 -8.212 -22.110 1.00 89.94 265 LYS A C 1
ATOM 1979 O O . LYS A 1 265 ? 15.710 -7.328 -21.953 1.00 89.94 265 LYS A O 1
ATOM 1984 N N . ALA A 1 266 ? 16.306 -9.307 -22.828 1.00 92.19 266 ALA A N 1
ATOM 1985 C CA . ALA A 1 266 ? 14.983 -9.621 -23.369 1.00 92.19 266 ALA A CA 1
ATOM 1986 C C . ALA A 1 266 ? 13.946 -9.895 -22.260 1.00 92.19 266 ALA A C 1
ATOM 1988 O O . ALA A 1 266 ? 12.773 -9.568 -22.425 1.00 92.19 266 ALA A O 1
ATOM 1989 N N . ASP A 1 267 ? 14.389 -10.417 -21.113 1.00 88.81 267 ASP A N 1
ATOM 1990 C CA . ASP A 1 267 ? 13.580 -10.642 -19.910 1.00 88.81 267 ASP A CA 1
ATOM 1991 C C . ASP A 1 267 ? 12.884 -9.363 -19.425 1.00 88.81 267 ASP A C 1
ATOM 1993 O O . ASP A 1 267 ? 11.694 -9.385 -19.122 1.00 88.81 267 ASP A O 1
ATOM 1997 N N . VAL A 1 268 ? 13.587 -8.225 -19.451 1.00 90.12 268 VAL A N 1
ATOM 1998 C CA . VAL A 1 268 ? 13.038 -6.916 -19.064 1.00 90.12 268 VAL A CA 1
ATOM 1999 C C . VAL A 1 268 ? 11.867 -6.519 -19.965 1.00 90.12 268 VAL A C 1
ATOM 2001 O O . VAL A 1 268 ? 10.874 -5.965 -19.493 1.00 90.12 268 VAL A O 1
ATOM 2004 N N . VAL A 1 269 ? 11.972 -6.790 -21.269 1.00 94.56 269 VAL A N 1
ATOM 2005 C CA . VAL A 1 269 ? 10.921 -6.455 -22.240 1.00 94.56 269 VAL A CA 1
ATOM 2006 C C . VAL A 1 269 ? 9.671 -7.286 -21.968 1.00 94.56 269 VAL A C 1
ATOM 2008 O O . VAL A 1 269 ? 8.576 -6.725 -21.896 1.00 94.56 269 VAL A O 1
ATOM 2011 N N . THR A 1 270 ? 9.843 -8.592 -21.756 1.00 93.56 270 THR A N 1
ATOM 2012 C CA . THR A 1 270 ? 8.757 -9.505 -21.383 1.00 93.56 270 THR A CA 1
ATOM 2013 C C . THR A 1 270 ? 8.107 -9.074 -20.072 1.00 93.56 270 THR A C 1
ATOM 2015 O O . THR A 1 270 ? 6.894 -8.886 -20.032 1.00 93.56 270 THR A O 1
ATOM 2018 N N . TYR A 1 271 ? 8.906 -8.811 -19.035 1.00 91.62 271 TYR A N 1
ATOM 2019 C CA . TYR A 1 271 ? 8.427 -8.387 -17.720 1.00 91.62 271 TYR A CA 1
ATOM 2020 C C . TYR A 1 271 ? 7.568 -7.117 -17.795 1.00 91.62 271 TYR A C 1
ATOM 2022 O O . TYR A 1 271 ? 6.449 -7.072 -17.286 1.00 91.62 271 TYR A O 1
ATOM 2030 N N . VAL A 1 272 ? 8.043 -6.080 -18.492 1.00 94.75 272 VAL A N 1
ATOM 2031 C CA . VAL A 1 272 ? 7.272 -4.839 -18.663 1.00 94.75 272 VAL A CA 1
ATOM 2032 C C . VAL A 1 272 ? 5.990 -5.085 -19.459 1.00 94.75 272 VAL A C 1
ATOM 2034 O O . VAL A 1 272 ? 4.947 -4.526 -19.118 1.00 94.75 272 VAL A O 1
ATOM 2037 N N . GLY A 1 273 ? 6.047 -5.929 -20.494 1.00 94.75 273 GLY A N 1
ATOM 2038 C CA . GLY A 1 273 ? 4.877 -6.324 -21.278 1.00 94.75 273 GLY A CA 1
ATOM 2039 C C . GLY A 1 273 ? 3.839 -7.108 -20.472 1.00 94.75 273 GLY A C 1
ATOM 2040 O O . GLY A 1 273 ? 2.648 -6.997 -20.745 1.00 94.75 273 GLY A O 1
ATOM 2041 N N . GLU A 1 274 ? 4.260 -7.866 -19.460 1.00 93.56 274 GLU A N 1
ATOM 2042 C CA . GLU A 1 274 ? 3.366 -8.590 -18.554 1.00 93.56 274 GLU A CA 1
ATOM 2043 C C . GLU A 1 274 ? 2.711 -7.679 -17.519 1.00 93.56 274 GLU A C 1
ATOM 2045 O O . GLU A 1 274 ? 1.513 -7.805 -17.258 1.00 93.56 274 GLU A O 1
ATOM 2050 N N . VAL A 1 275 ? 3.473 -6.747 -16.951 1.00 92.69 275 VAL A N 1
ATOM 2051 C CA . VAL A 1 275 ? 2.993 -5.858 -15.887 1.00 92.69 275 VAL A CA 1
ATOM 2052 C C . VAL A 1 275 ? 2.111 -4.731 -16.438 1.00 92.69 275 VAL A C 1
ATOM 2054 O O . VAL A 1 275 ? 1.065 -4.436 -15.854 1.00 92.69 275 VAL A O 1
ATOM 2057 N N . VAL A 1 276 ? 2.477 -4.129 -17.576 1.00 92.19 276 VAL A N 1
ATOM 2058 C CA . VAL A 1 276 ? 1.812 -2.941 -18.163 1.00 92.19 276 VAL A CA 1
ATOM 2059 C C . VAL A 1 276 ? 0.832 -3.314 -19.291 1.00 92.19 276 VAL A C 1
ATOM 2061 O O . VAL A 1 276 ? 0.745 -2.611 -20.298 1.00 92.19 276 VAL A O 1
ATOM 2064 N N . LYS A 1 277 ? 0.123 -4.440 -19.143 1.00 84.38 277 LYS A N 1
ATOM 2065 C CA . LYS A 1 277 ? -0.972 -4.838 -20.047 1.00 84.38 277 LYS A CA 1
ATOM 2066 C C . LYS A 1 277 ? -2.139 -3.858 -20.007 1.00 84.38 277 LYS A C 1
ATOM 2068 O O . LYS A 1 277 ? -2.491 -3.419 -18.883 1.00 84.38 277 LYS A O 1
#

Sequence (277 aa):
MALTVALIKARLASASFMESDDEARSLVTSASTADLAGLEAEGALRLYNALAGGYRSAEDQHAITLLLTFTPFSPPVSPPDEAVAAVRAAVPTSQANQTHLKGDMVTRLYAAEKSRLSLLERAGIDGETIGRGQLGGTAFADVTKEFAAAWVAWVEKVAVGKRLKKGLVTLGAKFDPNCHTVKPRDTYGWVINDKDLEDFVVSAYLALCIKRSEKPGRTALDAVRFGVARYHGALPSMIKAQAGMSNPDKLLWTKVAAALPALGKADVVTYVGEVVK

Radius of gyration: 22.73 Å; chains: 1; bounding box: 48×36×68 Å

pLDDT: mean 83.92, std 13.06, range [42.12, 97.31]